Protein 8BQ1 (pdb70)

GO terms:
  GO:0039708 nuclear capsid assembly (P, IDA)
  GO:0042802 identical protein binding (F, IPI)
  GO:0005515 protein binding (F, IPI)
  GO:0042025 host cell nucleus (C, IDA)

Radius of gyration: 16.66 Å; Cα contacts (8 Å, |Δi|>4): 367; chains: 1; bounding box: 53×34×39 Å

Solvent-accessible surface area: 10706 Å² total; per-residue (Å²): 183,118,120,78,43,134,181,14,12,70,1,20,0,0,0,20,9,18,112,33,108,154,178,99,38,56,46,108,34,0,131,42,0,42,72,48,96,106,84,6,35,0,4,0,3,58,101,86,60,5,54,0,0,44,12,10,7,10,17,30,4,113,120,0,0,0,0,0,0,13,3,8,6,22,28,2,10,30,1,2,51,49,13,26,96,88,56,154,151,139,83,237,50,106,129,42,56,62,77,81,84,9,35,100,9,0,56,80,67,0,28,3,0,31,32,18,58,123,214,190,117,118,124,86,31,10,36,34,0,0,0,0,10,91,78,116,102,151,33,34,120,6,35,16,42,61,24,32,77,41,0,2,54,67,30,189,139,4,33,99,83,11,60,80,25,0,56,124,82,0,37,118,30,54,143,81,10,98,85,116,84,22,84,26,21,46,135,41,0,38,141,4,32,100

Foldseek 3Di:
DPDQDPWFQKKKKKDAQDFADCDPDHLVVCVCCQPPPDWAFEAAPPDPLRTFWTWQHWFQFNGHIITMIIGTESLLLVLLVVVVVVDDDDDDDDDDDSFVVSQVRCCQQQFAKHWDADDDVCDNGTHHIHRYGPVGDDGTGMHMDSDRCVRCVVPPVTDPVRVVVRSVSNVVSVVVCPPPGDPSDNVVVNVSRD

InterPro domains:
  IPR001847 Peptidase S21 [MF_04008] (18-635)
  IPR001847 Peptidase S21 [PF00716] (37-365)
  IPR001847 Peptidase S21 [PR00236] (20-31)
  IPR001847 Peptidase S21 [PR00236] (35-43)
  IPR001847 Peptidase S21 [PR00236] (60-69)
  IPR001847 Peptidase S21 [PR00236] (70-86)
  IPR001847 Peptidase S21 [PR00236] (117-132)
  IPR001847 Peptidase S21 [PR00236] (147-156)
  IPR001847 Peptidase S21 [PR00236] (162-179)
  IPR001847 Peptidase S21 [PR00236] (237-248)
  IPR035443 Herpesvirus protease superfamily [G3DSA:3.20.16.10] (17-247)

Organism: Human herpesvirus 1 (strain 17) (NCBI:txid10299)

Sequence (194 aa):
EEPLPDRAVPIYVAGFLALYDSLALDPDTVRRAALPPDNPLPINVDDHRAGCEVGRVLAVVDDPRGPFFVGLIACVQLERVLETAASAAIFERRGPPLSREERLLYLITNYLPSVSLATKRLGDRTLFAHVALCAIGRRLGTIVTYDTGLDAAIAPFRHLSPASREGARRLAAEAELALSGRTWAPGVEALTHTLL

Nearest PDB structures (foldseek):
  8bq1-assembly1_A-2  TM=1.005E+00  e=2.598E-42  Human alphaherpesvirus 1 strain 17
  4v0t-assembly1_A  TM=9.288E-01  e=8.610E-23  Suid alphaherpesvirus 1
  4v0t-assembly2_B  TM=8.928E-01  e=7.523E-21  Suid alphaherpesvirus 1
  5ute-assembly2_B  TM=7.333E-01  e=2.077E-11  Human gammaherpesvirus 8
  5uv3-assembly2_B  TM=7.579E-01  e=2.821E-11  Human gammaherpesvirus 8

Structure (mmCIF, N/CA/C/O backbone):
data_8BQ1
#
_entry.id   8BQ1
#
_cell.length_a   70.080
_cell.length_b   70.080
_cell.length_c   77.330
_cell.angle_alpha   90.000
_cell.angle_beta   90.000
_cell.angle_gamma   120.000
#
_symmetry.space_group_name_H-M   'P 62'
#
loop_
_entity.id
_entity.type
_entity.pdbx_description
1 polymer Assemblin
2 non-polymer GLYCEROL
3 water water
#
loop_
_atom_site.group_PDB
_atom_site.id
_atom_site.type_symbol
_atom_site.label_atom_id
_atom_site.label_alt_id
_atom_site.label_comp_id
_atom_site.label_asym_id
_atom_site.label_entity_id
_atom_site.label_seq_id
_atom_site.pdbx_PDB_ins_code
_atom_site.Cartn_x
_atom_site.Cartn_y
_atom_site.Cartn_z
_atom_site.occupancy
_atom_site.B_iso_or_equiv
_atom_site.auth_seq_id
_atom_site.auth_comp_id
_atom_site.auth_asym_id
_atom_site.auth_atom_id
_atom_site.pdbx_PDB_model_num
ATOM 1 N N . GLU A 1 11 ? 48.31942 20.04500 55.18353 1.000 128.96965 11 GLU A N 1
ATOM 2 C CA . GLU A 1 11 ? 49.18501 19.17315 54.39719 1.000 148.88080 11 GLU A CA 1
ATOM 3 C C . GLU A 1 11 ? 49.72138 19.88335 53.15687 1.000 160.42311 11 GLU A C 1
ATOM 4 O O . GLU A 1 11 ? 49.95114 21.09309 53.17184 1.000 159.13656 11 GLU A O 1
ATOM 10 N N . GLU A 1 12 ? 49.93036 19.11549 52.08884 1.000 177.02178 12 GLU A N 1
ATOM 11 C CA . GLU A 1 12 ? 50.39346 19.67771 50.82524 1.000 169.15797 12 GLU A CA 1
ATOM 12 C C . GLU A 1 12 ? 49.38619 20.70589 50.30826 1.000 158.85784 12 GLU A C 1
ATOM 13 O O . GLU A 1 12 ? 48.19612 20.60820 50.61210 1.000 153.93310 12 GLU A O 1
ATOM 19 N N . PRO A 1 13 ? 49.81503 21.68514 49.50201 1.000 112.79532 13 PRO A N 1
ATOM 20 C CA . PRO A 1 13 ? 48.89402 22.77505 49.16542 1.000 106.71029 13 PRO A CA 1
ATOM 21 C C . PRO A 1 13 ? 47.86962 22.35867 48.12773 1.000 99.92376 13 PRO A C 1
ATOM 22 O O . PRO A 1 13 ? 48.16741 21.59011 47.21274 1.000 88.33400 13 PRO A O 1
ATOM 26 N N . LEU A 1 14 ? 46.64737 22.85447 48.31062 1.000 94.42049 14 LEU A N 1
ATOM 27 C CA . LEU A 1 14 ? 45.54660 22.51704 47.42286 1.000 79.46321 14 LEU A CA 1
ATOM 28 C C . LEU A 1 14 ? 45.84422 23.01379 46.01306 1.000 81.77256 14 LEU A C 1
ATOM 29 O O . LEU A 1 14 ? 46.26341 24.16720 45.84333 1.000 81.06130 14 LEU A O 1
ATOM 34 N N . PRO A 1 15 ? 45.66714 22.18132 44.98927 1.000 81.96523 15 PRO A N 1
ATOM 35 C CA . PRO A 1 15 ? 45.85357 22.65530 43.61325 1.000 83.48806 15 PRO A CA 1
ATOM 36 C C . PRO A 1 15 ? 44.90379 23.80135 43.29856 1.000 94.55822 15 PRO A C 1
ATOM 37 O O . PRO A 1 15 ? 43.76451 23.83530 43.76825 1.000 87.54485 15 PRO A O 1
ATOM 41 N N . ASP A 1 16 ? 45.38657 24.74632 42.48782 1.000 113.37864 16 ASP A N 1
ATOM 42 C CA . ASP A 1 16 ? 44.62855 25.97057 42.25001 1.000 112.72046 16 ASP A CA 1
ATOM 43 C C . ASP A 1 16 ? 43.40334 25.72655 41.37860 1.000 111.33938 16 ASP A C 1
ATOM 44 O O . ASP A 1 16 ? 42.38313 26.40425 41.54635 1.000 109.47396 16 ASP A O 1
ATOM 49 N N . ARG A 1 17 ? 43.47707 24.77738 40.45140 1.000 88.62049 17 ARG A N 1
ATOM 50 C CA . ARG A 1 17 ? 42.37186 24.47438 39.55556 1.000 75.11300 17 ARG A CA 1
ATOM 51 C C . ARG A 1 17 ? 41.94443 23.02566 39.73331 1.000 70.43490 17 ARG A C 1
ATOM 52 O O . ARG A 1 17 ? 42.78507 22.12976 39.86120 1.000 72.00189 17 ARG A O 1
ATOM 60 N N . ALA A 1 18 ? 40.63353 22.80449 39.74235 1.000 61.76155 18 ALA A N 1
ATOM 61 C CA . ALA A 1 18 ? 40.10553 21.45278 39.84145 1.000 67.46523 18 ALA A CA 1
ATOM 62 C C . ALA A 1 18 ? 40.24511 20.73069 38.51047 1.000 65.61137 18 ALA A C 1
ATOM 63 O O . ALA A 1 18 ? 40.11702 21.33375 37.44170 1.000 55.71588 18 ALA A O 1
ATOM 65 N N . VAL A 1 19 ? 40.52054 19.43293 38.58007 1.000 59.67402 19 VAL A N 1
ATOM 66 C CA . VAL A 1 19 ? 40.53275 18.59199 37.38828 1.000 54.23969 19 VAL A CA 1
ATOM 67 C C . VAL A 1 19 ? 39.08162 18.32411 37.01089 1.000 65.32600 19 VAL A C 1
ATOM 68 O O . VAL A 1 19 ? 38.35398 17.67842 37.77973 1.000 58.78708 19 VAL A O 1
ATOM 72 N N . PRO A 1 20 ? 38.61084 18.81177 35.86337 1.000 62.31590 20 PRO A N 1
ATOM 73 C CA . PRO A 1 20 ? 37.21126 18.57669 35.48496 1.000 56.58502 20 PRO A CA 1
ATOM 74 C C . PRO A 1 20 ? 36.96267 17.09672 35.23670 1.000 43.72707 20 PRO A C 1
ATOM 75 O O . PRO A 1 20 ? 37.69090 16.44555 34.48388 1.000 56.16375 20 PRO A O 1
ATOM 79 N N . ILE A 1 21 ? 35.93350 16.56667 35.88966 1.000 52.79041 21 ILE A N 1
ATOM 80 C CA . ILE A 1 21 ? 35.56178 15.16325 35.77618 1.000 53.17066 21 ILE A CA 1
ATOM 81 C C . ILE A 1 21 ? 34.14321 15.08966 35.23642 1.000 45.77580 21 ILE A C 1
ATOM 82 O O . ILE A 1 21 ? 33.24298 15.76822 35.74500 1.000 50.14474 21 ILE A O 1
ATOM 87 N N . TYR A 1 22 ? 33.94880 14.27206 34.20856 1.000 39.92177 22 TYR A N 1
ATOM 88 C CA . TYR A 1 22 ? 32.64244 14.05431 33.60851 1.000 39.74645 22 TYR A CA 1
ATOM 89 C C . TYR A 1 22 ? 32.14439 12.66948 33.99302 1.000 51.40891 22 TYR A C 1
ATOM 90 O O . TYR A 1 22 ? 32.89331 11.68989 33.91050 1.000 48.49579 22 TYR A O 1
ATOM 99 N N . VAL A 1 23 ? 30.88810 12.59489 34.42170 1.000 46.18849 23 VAL A N 1
ATOM 100 C CA . VAL A 1 23 ? 30.26092 11.34542 34.82878 1.000 49.87552 23 VAL A CA 1
ATOM 101 C C . VAL A 1 23 ? 29.03837 11.11661 33.95073 1.000 56.27105 23 VAL A C 1
ATOM 102 O O . VAL A 1 23 ? 28.28842 12.05424 33.65659 1.000 53.18831 23 VAL A O 1
ATOM 106 N N . ALA A 1 24 ? 28.85312 9.87326 33.51186 1.000 43.87848 24 ALA A N 1
ATOM 107 C CA . ALA A 1 24 ? 27.73274 9.51734 32.65553 1.000 54.33875 24 ALA A CA 1
ATOM 108 C C . ALA A 1 24 ? 27.19826 8.15144 33.05698 1.000 51.42267 24 ALA A C 1
ATOM 109 O O . ALA A 1 24 ? 27.93203 7.30884 33.57972 1.000 48.16615 24 ALA A O 1
ATOM 111 N N . GLY A 1 25 ? 25.91403 7.94031 32.80222 1.000 50.92611 25 GLY A N 1
ATOM 112 C CA . GLY A 1 25 ? 25.29956 6.66250 33.09493 1.000 56.72180 25 GLY A CA 1
ATOM 113 C C . GLY A 1 25 ? 23.79190 6.77271 33.07860 1.000 57.91601 25 GLY A C 1
ATOM 114 O O . GLY A 1 25 ? 23.21969 7.84740 32.86923 1.000 58.41086 25 GLY A O 1
ATOM 115 N N . PHE A 1 26 ? 23.15620 5.62569 33.29801 1.000 64.40295 26 PHE A N 1
ATOM 116 C CA . PHE A 1 26 ? 21.70816 5.55536 33.42391 1.000 63.14148 26 PHE A CA 1
ATOM 117 C C . PHE A 1 26 ? 21.31200 5.78296 34.87632 1.000 61.42636 26 PHE A C 1
ATOM 118 O O . PHE A 1 26 ? 21.83042 5.11784 35.77879 1.000 70.92437 26 PHE A O 1
ATOM 126 N N . LEU A 1 27 ? 20.39796 6.72895 35.09827 1.000 63.00815 27 LEU A N 1
ATOM 127 C CA . LEU A 1 27 ? 19.88010 6.95807 36.44171 1.000 62.66275 27 LEU A CA 1
ATOM 128 C C . LEU A 1 27 ? 18.89248 5.87574 36.85562 1.000 72.62868 27 LEU A C 1
ATOM 129 O O . LEU A 1 27 ? 18.76629 5.57807 38.04908 1.000 63.26007 27 LEU A O 1
ATOM 134 N N . ALA A 1 28 ? 18.19569 5.28225 35.89014 1.000 69.10760 28 ALA A N 1
ATOM 135 C CA . ALA A 1 28 ? 17.25455 4.20320 36.14658 1.000 72.73412 28 ALA A CA 1
ATOM 136 C C . ALA A 1 28 ? 17.06954 3.42076 34.85610 1.000 77.88565 28 ALA A C 1
ATOM 137 O O . ALA A 1 28 ? 17.38869 3.90295 33.76617 1.000 75.50606 28 ALA A O 1
ATOM 139 N N . LEU A 1 29 ? 16.55149 2.20365 34.99254 1.000 75.35311 29 LEU A N 1
ATOM 140 C CA . LEU A 1 29 ? 16.32729 1.32271 33.85563 1.000 78.13238 29 LEU A CA 1
ATOM 141 C C . LEU A 1 29 ? 14.88087 0.85249 33.85599 1.000 83.77126 29 LEU A C 1
ATOM 142 O O . LEU A 1 29 ? 14.33182 0.50388 34.90530 1.000 83.12417 29 LEU A O 1
ATOM 147 N N . TYR A 1 30 ? 14.27071 0.84211 32.67488 1.000 81.62886 30 TYR A N 1
ATOM 148 C CA . TYR A 1 30 ? 12.86187 0.50332 32.55603 1.000 82.74780 30 TYR A CA 1
ATOM 149 C C . TYR A 1 30 ? 12.64981 -1.00441 32.56033 1.000 91.07266 30 TYR A C 1
ATOM 150 O O . TYR A 1 30 ? 13.52121 -1.78176 32.15928 1.000 92.30663 30 TYR A O 1
ATOM 159 N N . ASP A 1 31 ? 11.46930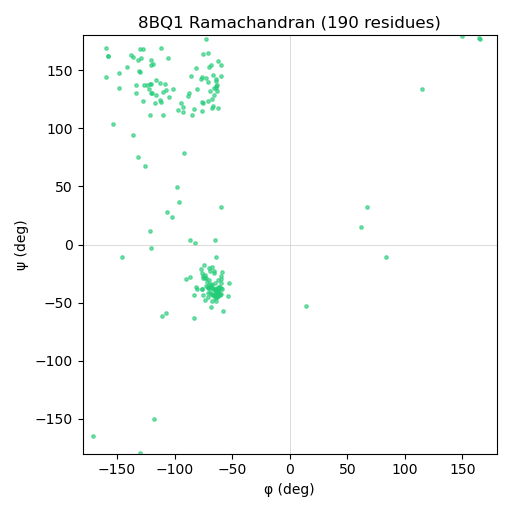 -1.40793 33.02528 1.000 104.87331 31 ASP A N 1
ATOM 160 C CA . ASP A 1 31 ? 11.05889 -2.80151 32.94010 1.000 118.36826 31 ASP A CA 1
ATOM 161 C C . ASP A 1 31 ? 10.92974 -3.20232 31.47469 1.000 129.01253 31 ASP A C 1
ATOM 162 O O . ASP A 1 31 ? 10.50024 -2.40886 30.63196 1.000 131.40879 31 ASP A O 1
ATOM 167 N N . SER A 1 32 ? 11.31892 -4.43710 31.17145 1.000 137.11822 32 SER A N 1
ATOM 168 C CA . SER A 1 32 ? 11.28793 -4.93911 29.80103 1.000 140.57999 32 SER A CA 1
ATOM 169 C C . SER A 1 32 ? 9.86179 -5.01699 29.26420 1.000 140.54265 32 SER A C 1
ATOM 170 O O . SER A 1 32 ? 9.50666 -4.31864 28.31441 1.000 139.66442 32 SER A O 1
ATOM 173 N N . LEU A 1 38 ? 9.53931 -0.79135 38.60211 1.000 121.69371 38 LEU A N 1
ATOM 174 C CA . LEU A 1 38 ? 8.19053 -0.29408 38.35635 1.000 122.78247 38 LEU A CA 1
ATOM 175 C C . LEU A 1 38 ? 7.96745 1.05214 39.03995 1.000 117.95861 38 LEU A C 1
ATOM 176 O O . LEU A 1 38 ? 6.96222 1.72163 38.79790 1.000 122.92898 38 LEU A O 1
ATOM 181 N N . ALA A 1 39 ? 8.91266 1.44059 39.89949 1.000 114.85407 39 ALA A N 1
ATOM 182 C CA . ALA A 1 39 ? 8.83495 2.74610 40.54809 1.000 114.76506 39 ALA A CA 1
ATOM 183 C C . ALA A 1 39 ? 8.93946 3.87019 39.52408 1.000 112.75788 39 ALA A C 1
ATOM 184 O O . ALA A 1 39 ? 8.17268 4.83927 39.56622 1.000 107.44147 39 ALA A O 1
ATOM 186 N N . LEU A 1 40 ? 9.88653 3.75481 38.59436 1.000 110.84957 40 LEU A N 1
ATOM 187 C CA . LEU A 1 40 ? 10.05683 4.69622 37.49143 1.000 114.51634 40 LEU A CA 1
ATOM 188 C C . LEU A 1 40 ? 9.65491 4.01801 36.18836 1.000 117.48951 40 LEU A C 1
ATOM 189 O O . LEU A 1 40 ? 10.33904 3.10143 35.72045 1.000 115.30868 40 LEU A O 1
ATOM 194 N N . ASP A 1 41 ? 8.55153 4.46901 35.60863 1.000 127.77667 41 ASP A N 1
ATOM 195 C CA . ASP A 1 41 ? 8.12180 4.04234 34.29065 1.000 129.87516 41 ASP A CA 1
ATOM 196 C C . ASP A 1 41 ? 8.37083 5.15951 33.28389 1.000 128.74251 41 ASP A C 1
ATOM 197 O O . ASP A 1 41 ? 8.55758 6.31951 33.66627 1.000 128.68244 41 ASP A O 1
ATOM 202 N N . PRO A 1 42 ? 8.41371 4.84467 31.98578 1.000 112.56342 42 PRO A N 1
ATOM 203 C CA . PRO A 1 42 ? 8.71310 5.89439 30.99597 1.000 108.71457 42 PRO A CA 1
ATOM 204 C C . PRO A 1 42 ? 7.74068 7.06182 31.01690 1.000 117.62322 42 PRO A C 1
ATOM 205 O O . PRO A 1 42 ? 8.10888 8.16619 30.59764 1.000 110.57692 42 PRO A O 1
ATOM 209 N N . ASP A 1 43 ? 6.51395 6.85895 31.50185 1.000 138.21185 43 ASP A N 1
ATOM 210 C CA . ASP A 1 43 ? 5.52281 7.92974 31.46706 1.000 139.16619 43 ASP A CA 1
ATOM 211 C C . ASP A 1 43 ? 5.80262 8.99228 32.52631 1.000 138.82564 43 ASP A C 1
ATOM 212 O O . ASP A 1 43 ? 5.70311 10.19269 32.24478 1.000 140.52466 43 ASP A O 1
ATOM 217 N N . THR A 1 44 ? 6.15478 8.57978 33.74926 1.000 125.72660 44 THR A N 1
ATOM 218 C CA . THR A 1 44 ? 6.45514 9.56830 34.78219 1.000 122.40147 44 THR A CA 1
ATOM 219 C C . THR A 1 44 ? 7.80382 10.23302 34.53890 1.000 108.12010 44 THR A C 1
ATOM 220 O O . THR A 1 44 ? 8.02173 11.36848 34.97729 1.000 101.87173 44 THR A O 1
ATOM 224 N N . VAL A 1 45 ? 8.71617 9.54707 33.84684 1.000 104.66590 45 VAL A N 1
ATOM 225 C CA . VAL A 1 45 ? 10.00976 10.14404 33.53218 1.000 102.30078 45 VAL A CA 1
ATOM 226 C C . VAL A 1 45 ? 9.83494 11.30305 32.56071 1.000 105.62469 45 VAL A C 1
ATOM 227 O O . VAL A 1 45 ? 10.44265 12.36821 32.72494 1.000 104.77030 45 VAL A O 1
ATOM 231 N N . ARG A 1 46 ? 8.99461 11.11932 31.53998 1.000 107.19322 46 ARG A N 1
ATOM 232 C CA A ARG A 1 46 ? 8.76112 12.18963 30.57755 0.598 106.28793 46 ARG A CA 1
ATOM 233 C CA B ARG A 1 46 ? 8.75517 12.18676 30.57554 0.402 106.30339 46 ARG A CA 1
ATOM 234 C C . ARG A 1 46 ? 8.01961 13.36199 31.20690 1.000 97.79575 46 ARG A C 1
ATOM 235 O O . ARG A 1 46 ? 8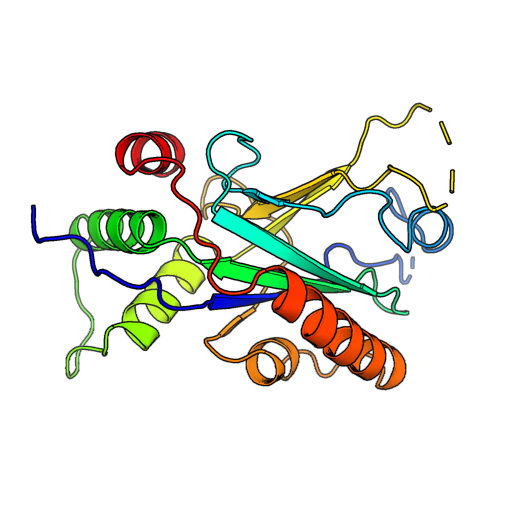.13915 14.49536 30.72803 1.000 101.75123 46 ARG A O 1
ATOM 250 N N . ALA A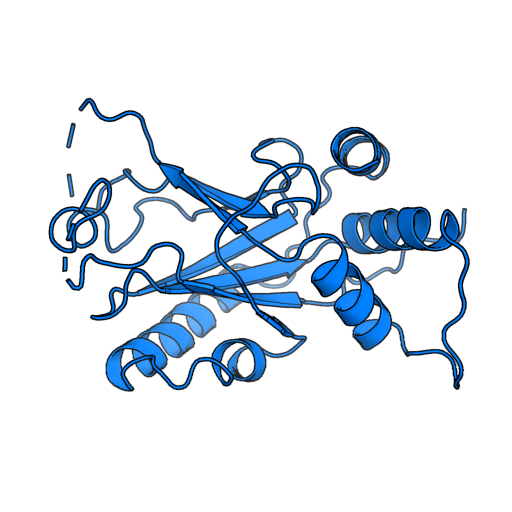 1 47 ? 7.25473 13.11584 32.27399 1.000 99.52760 47 ALA A N 1
ATOM 251 C CA . ALA A 1 47 ? 6.54806 14.20727 32.93672 1.000 102.40142 47 ALA A CA 1
ATOM 252 C C . ALA A 1 47 ? 7.52413 15.16567 33.60485 1.000 104.98988 47 ALA A C 1
ATOM 253 O O . ALA A 1 47 ? 7.28631 16.37801 33.64238 1.000 110.74051 47 ALA A O 1
ATOM 255 N N . ALA A 1 48 ? 8.62713 14.63973 34.13745 1.000 93.55864 48 ALA A N 1
ATOM 256 C CA . ALA A 1 48 ? 9.69354 15.44521 34.71751 1.000 102.97300 48 ALA A CA 1
ATOM 257 C C . ALA A 1 48 ? 10.92873 15.47891 33.82700 1.000 100.97537 48 ALA A C 1
ATOM 258 O O . ALA A 1 48 ? 12.04789 15.64616 34.32430 1.000 108.26509 48 ALA A O 1
ATOM 260 N N . LEU A 1 49 ? 10.74134 15.32257 32.51356 1.000 124.15864 49 LEU A N 1
ATOM 261 C CA . LEU A 1 49 ? 11.83494 15.16022 31.56205 1.000 125.23540 49 LEU A CA 1
ATOM 262 C C . LEU A 1 49 ? 12.80224 16.34281 31.61481 1.000 127.25148 49 LEU A C 1
ATOM 263 O O . LEU A 1 49 ? 13.99792 16.13042 31.85540 1.000 122.51263 49 LEU A O 1
ATOM 268 N N . PRO A 1 50 ? 12.36168 17.58603 31.41552 1.000 110.77462 50 PRO A N 1
ATOM 269 C CA . PRO A 1 50 ? 13.27138 18.71084 31.61008 1.000 95.34676 50 PRO A CA 1
ATOM 270 C C . PRO A 1 50 ? 13.15588 19.24426 33.02533 1.000 103.26029 50 PRO A C 1
ATOM 271 O O . PRO A 1 50 ? 12.10150 19.76955 33.41476 1.000 113.49396 50 PRO A O 1
ATOM 275 N N . PRO A 1 51 ? 14.20879 19.11694 33.83061 1.000 91.77598 51 PRO A N 1
ATOM 276 C CA . PRO A 1 51 ? 14.12211 19.56768 35.22417 1.000 94.39295 51 PRO A CA 1
ATOM 277 C C . PRO A 1 51 ? 13.90233 21.06974 35.30892 1.000 96.27148 51 PRO A C 1
ATOM 278 O O . PRO A 1 51 ? 14.54762 21.85232 34.60808 1.000 100.62540 51 PRO A O 1
ATOM 282 N N . ASP A 1 52 ? 12.96587 21.46445 36.17498 1.000 102.95326 52 ASP A N 1
ATOM 283 C CA . ASP A 1 52 ? 12.70047 22.88386 36.38399 1.000 110.66391 52 ASP A CA 1
ATOM 284 C C . ASP A 1 52 ? 13.92720 23.59522 36.93986 1.000 104.42399 52 ASP A C 1
ATOM 285 O O . ASP A 1 52 ? 14.23056 24.72806 36.54687 1.000 101.49352 52 ASP A O 1
ATOM 290 N N . ASN A 1 53 ? 14.64570 22.94479 37.85238 1.000 88.22304 53 ASN A N 1
ATOM 291 C CA . ASN A 1 53 ? 15.87225 23.47398 38.41936 1.000 98.75696 53 ASN A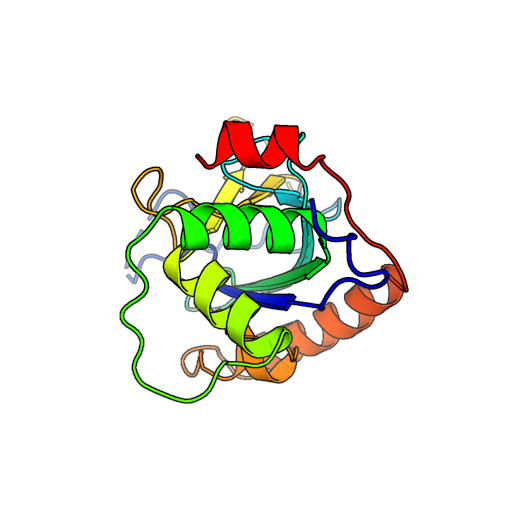 CA 1
ATOM 292 C C . ASN A 1 53 ? 17.02927 22.52290 38.13953 1.000 95.83725 53 ASN A C 1
ATOM 293 O O . ASN A 1 53 ? 16.81476 21.32123 37.95192 1.000 91.64562 53 ASN A O 1
ATOM 298 N N . PRO A 1 54 ? 18.26310 23.02759 38.09491 1.000 98.23301 54 PRO A N 1
ATOM 299 C CA . PRO A 1 54 ? 19.40895 22.14572 37.83026 1.000 97.91833 54 PRO A CA 1
ATOM 300 C C . PRO A 1 54 ? 19.60516 21.14399 38.96035 1.000 86.22071 54 PRO A C 1
ATOM 301 O O . PRO A 1 54 ? 19.54473 21.49665 40.14028 1.000 86.11783 54 PRO A O 1
ATOM 305 N N . LEU A 1 55 ? 19.83462 19.88910 38.58971 1.000 63.86252 55 LEU A N 1
ATOM 306 C CA . LEU A 1 55 ? 20.03101 18.83638 39.57792 1.000 63.17689 55 LEU A CA 1
ATOM 307 C C . LEU A 1 55 ? 21.47728 18.83544 40.05330 1.000 61.70950 55 LEU A C 1
ATOM 308 O O . LEU A 1 55 ? 22.38215 18.58639 39.24863 1.000 56.17637 55 LEU A O 1
ATOM 313 N N . PRO A 1 56 ? 21.74197 19.10503 41.32764 1.000 55.24852 56 PRO A N 1
ATOM 314 C CA . PRO A 1 56 ? 23.12325 19.07793 41.80961 1.000 61.92123 56 PRO A CA 1
ATOM 315 C C . PRO A 1 56 ? 23.62319 17.65253 41.97033 1.000 58.87098 56 PRO A C 1
ATOM 316 O O . PRO A 1 56 ? 22.85781 16.68556 41.98832 1.000 46.35085 56 PRO A O 1
ATOM 320 N N . ILE A 1 57 ? 24.94217 17.53620 42.07146 1.000 58.92911 57 ILE A N 1
ATOM 321 C CA . ILE A 1 57 ? 25.61142 16.27468 42.35454 1.000 50.57839 57 ILE A CA 1
ATOM 322 C C . ILE A 1 57 ? 26.23999 16.38587 43.73354 1.000 60.23669 57 ILE A C 1
ATOM 323 O O . ILE A 1 57 ? 27.01669 17.31299 43.99395 1.000 55.11210 57 ILE A O 1
ATOM 328 N N . ASN A 1 58 ? 25.89874 15.45316 44.61801 1.000 52.47216 58 ASN A N 1
ATOM 329 C CA . ASN A 1 58 ? 26.44618 15.42833 45.96596 1.000 59.27595 58 ASN A CA 1
ATOM 330 C C . ASN A 1 58 ? 26.97017 14.03102 46.27444 1.000 60.17172 58 ASN A C 1
ATOM 331 O O . ASN A 1 58 ? 26.90267 13.11714 45.44677 1.000 57.13206 58 ASN A O 1
ATOM 336 N N . VAL A 1 59 ? 27.49297 13.87080 47.48595 1.000 64.91107 59 VAL A N 1
ATOM 337 C CA . VAL A 1 59 ? 28.07298 12.61445 47.94365 1.000 65.75704 59 VAL A CA 1
ATOM 338 C C . VAL A 1 59 ? 27.18195 12.05115 49.04154 1.000 56.67850 59 VAL A C 1
ATOM 339 O O . VAL A 1 59 ? 26.93014 12.72371 50.05017 1.000 63.55590 59 VAL A O 1
ATOM 343 N N . ASP A 1 60 ? 26.69834 10.82215 48.83561 1.000 55.13310 60 ASP A N 1
ATOM 344 C CA A ASP A 1 60 ? 25.93646 10.10510 49.85780 0.495 62.67748 60 ASP A CA 1
ATOM 345 C CA B ASP A 1 60 ? 25.91485 10.08770 49.83350 0.505 63.92594 60 ASP A CA 1
ATOM 346 C C . ASP A 1 60 ? 24.67992 10.87512 50.26677 1.000 62.14441 60 ASP A C 1
ATOM 347 O O . ASP A 1 60 ? 24.29686 10.88572 51.43841 1.000 65.76054 60 ASP A O 1
ATOM 356 N N . HIS A 1 61 ? 24.04542 11.53794 49.30065 1.000 50.08609 61 HIS A N 1
ATOM 357 C CA . HIS A 1 61 ? 22.77680 12.24499 49.46643 1.000 62.07544 61 HIS A CA 1
ATOM 358 C C . HIS A 1 61 ? 22.83646 13.39388 50.47123 1.000 65.31333 61 HIS A C 1
ATOM 359 O O . HIS A 1 61 ? 21.78522 13.88942 50.89448 1.000 66.14427 61 HIS A O 1
ATOM 366 N N . ARG A 1 62 ? 24.02451 13.84402 50.86398 1.000 60.63247 62 ARG A N 1
ATOM 367 C CA . ARG A 1 62 ? 24.14724 14.94956 51.80699 1.000 61.72984 62 ARG A CA 1
ATOM 368 C C . ARG A 1 62 ? 24.27576 16.25615 51.03271 1.000 66.23448 62 ARG A C 1
ATOM 369 O O . ARG A 1 62 ? 25.23358 16.44358 50.27443 1.000 63.59348 62 ARG A O 1
ATOM 377 N N . ALA A 1 63 ? 23.30745 17.15618 51.22930 1.000 60.30052 63 ALA A N 1
ATOM 378 C CA . ALA A 1 63 ? 23.25392 18.38597 50.44471 1.000 66.35170 63 ALA A CA 1
ATOM 379 C C . ALA A 1 63 ? 24.48322 19.25770 50.66540 1.000 73.74828 63 ALA A C 1
ATOM 380 O O . ALA A 1 63 ? 24.90125 19.98216 49.75339 1.000 72.91142 63 ALA A O 1
ATOM 382 N N . GLY A 1 64 ? 25.07633 19.20178 51.86035 1.000 65.68531 64 GLY A N 1
ATOM 383 C CA . GLY A 1 64 ? 26.27203 19.97859 52.13398 1.000 59.84777 64 GLY A CA 1
ATOM 384 C C . GLY A 1 64 ? 27.48182 19.55438 51.32991 1.000 66.62577 64 GLY A C 1
ATOM 385 O O . GLY A 1 64 ? 28.38718 20.36846 51.11622 1.000 64.45376 64 GLY A O 1
ATOM 386 N N . CYS A 1 65 ? 27.51318 18.30880 50.87166 1.000 56.12848 65 CYS A N 1
ATOM 387 C CA . CYS A 1 65 ? 28.65246 17.77672 50.12381 1.000 57.72083 65 CYS A CA 1
ATOM 388 C C . CYS A 1 65 ? 28.40509 17.83031 48.62156 1.000 61.72949 65 CYS A C 1
ATOM 389 O O . CYS A 1 65 ? 28.58447 16.84570 47.90741 1.000 59.38511 65 CYS A O 1
ATOM 392 N N . GLU A 1 66 ? 27.98638 18.99251 48.12735 1.000 63.11821 66 GLU A N 1
ATOM 393 C CA . GLU A 1 66 ? 27.75264 19.18390 46.70162 1.000 54.58820 66 GLU A CA 1
ATOM 394 C C . GLU A 1 66 ? 29.09205 19.33437 45.99024 1.000 56.18774 66 GLU A C 1
ATOM 395 O O . GLU A 1 66 ? 29.88256 20.22123 46.32975 1.000 56.10227 66 GLU A O 1
ATOM 401 N N . VAL A 1 67 ? 29.35058 18.47138 45.00777 1.000 55.13208 67 VAL A N 1
ATOM 402 C CA . VAL A 1 67 ? 30.62294 18.45710 44.29740 1.000 43.15809 67 VAL A CA 1
ATOM 403 C C . VAL A 1 67 ? 30.46781 18.68655 42.80438 1.000 60.48029 67 VAL A C 1
ATOM 404 O O . VAL A 1 67 ? 31.47683 18.75448 42.09560 1.000 51.25238 67 VAL A O 1
ATOM 408 N N . GLY A 1 68 ? 29.24727 18.80189 42.29998 1.000 53.10491 68 GLY A N 1
ATOM 409 C CA . GLY A 1 68 ? 29.08256 18.95425 40.87119 1.000 58.15165 68 GLY A CA 1
ATOM 410 C C . GLY A 1 68 ? 27.65617 19.28196 40.49701 1.000 55.39813 68 GLY A C 1
ATOM 411 O O . GLY A 1 68 ? 26.83794 19.65590 41.33984 1.000 57.35037 68 GLY A O 1
ATOM 412 N N . ARG A 1 69 ? 27.37203 19.12614 39.20534 1.000 55.83723 69 ARG A N 1
ATOM 413 C CA . ARG A 1 69 ? 26.09011 19.52075 38.63890 1.000 53.41929 69 ARG A CA 1
ATOM 414 C C . ARG A 1 69 ? 25.74948 18.59731 37.47994 1.000 50.17420 69 ARG A C 1
ATOM 415 O O . ARG A 1 69 ? 26.60944 18.31239 36.64124 1.000 48.94056 69 ARG A O 1
ATOM 423 N N . VAL A 1 70 ? 24.50234 18.13270 37.43679 1.000 53.01148 70 VAL A N 1
ATOM 424 C CA . VAL A 1 70 ? 24.04609 17.32344 36.31286 1.000 51.49138 70 VAL A CA 1
ATOM 425 C C . VAL A 1 70 ? 23.92598 18.21861 35.08672 1.000 52.02173 70 VAL A C 1
ATOM 426 O O . VAL A 1 70 ? 23.21076 19.22718 35.10414 1.000 61.02903 70 VAL A O 1
ATOM 430 N N . LEU A 1 71 ? 24.62976 17.85328 34.01335 1.000 56.89624 71 LEU A N 1
ATOM 431 C CA . LEU A 1 71 ? 24.62442 18.67823 32.81020 1.000 56.26887 71 LEU A CA 1
ATOM 432 C C . LEU A 1 71 ? 23.38365 18.43625 31.95846 1.000 60.91532 71 LEU A C 1
ATOM 433 O O . LEU A 1 71 ? 22.82985 19.38163 31.38654 1.000 58.57765 71 LEU A O 1
ATOM 438 N N . ALA A 1 72 ? 22.93262 17.18786 31.85747 1.000 47.56528 72 ALA A N 1
ATOM 439 C CA . ALA A 1 72 ? 21.81237 16.87071 30.98405 1.000 59.85916 72 ALA A CA 1
ATOM 440 C C . ALA A 1 72 ? 21.18290 15.55602 31.41602 1.000 57.39664 72 ALA A C 1
ATOM 441 O O . ALA A 1 72 ? 21.88305 14.64024 31.85392 1.000 54.70299 72 ALA A O 1
ATOM 443 N N . VAL A 1 73 ? 19.86003 15.47901 31.29187 1.000 49.79522 73 VAL A N 1
ATOM 444 C CA . VAL A 1 73 ? 19.10345 14.24747 31.48653 1.000 59.50199 73 VAL A CA 1
ATOM 445 C C . VAL A 1 73 ? 18.23862 14.04866 30.25176 1.000 61.44173 73 VAL A C 1
ATOM 446 O O . VAL A 1 73 ? 17.44426 14.92933 29.90052 1.000 74.06416 73 VAL A O 1
ATOM 450 N N . VAL A 1 74 ? 18.39188 12.90340 29.59306 1.000 65.66381 74 VAL A N 1
ATOM 451 C CA . VAL A 1 74 ? 17.67764 12.60456 28.35872 1.000 74.41678 74 VAL A CA 1
ATOM 452 C C . VAL A 1 74 ? 16.90096 11.30795 28.53463 1.000 79.94107 74 VAL A C 1
ATOM 453 O O . VAL A 1 74 ? 17.40810 10.34039 29.11340 1.000 72.71212 74 VAL A O 1
ATOM 457 N N . ASP A 1 75 ? 15.66384 11.29584 28.04475 1.000 85.97042 75 ASP A N 1
ATOM 458 C CA . ASP A 1 75 ? 14.89143 10.06309 28.02166 1.000 89.17131 75 ASP A CA 1
ATOM 459 C C . ASP A 1 75 ? 15.43989 9.13459 26.94823 1.000 89.91149 75 ASP A C 1
ATOM 460 O O . ASP A 1 75 ? 15.86567 9.57660 25.87793 1.000 95.34411 75 ASP A O 1
ATOM 465 N N . ASP A 1 76 ? 15.43257 7.83978 27.24264 1.000 87.90130 76 ASP A N 1
ATOM 466 C CA . ASP A 1 76 ? 15.97267 6.83453 26.34365 1.000 72.34700 76 ASP A CA 1
ATOM 467 C C . ASP A 1 76 ? 15.16758 5.56278 26.53684 1.000 81.35646 76 ASP A C 1
ATOM 468 O O . ASP A 1 76 ? 14.67891 5.30733 27.64403 1.000 84.90298 76 ASP A O 1
ATOM 473 N N . PRO A 1 77 ? 14.98196 4.76632 25.48272 1.000 78.78786 77 PRO A N 1
ATOM 474 C CA . PRO A 1 77 ? 14.25479 3.49676 25.64204 1.000 82.29204 77 PRO A CA 1
ATOM 475 C C . PRO A 1 77 ? 14.79872 2.60439 26.74841 1.000 80.25869 77 PRO A C 1
ATOM 476 O O . PRO A 1 77 ? 14.01952 1.88748 27.38977 1.000 87.58607 77 PRO A O 1
ATOM 480 N N . ARG A 1 78 ? 16.11003 2.62710 26.99949 1.000 74.22268 78 ARG A N 1
ATOM 481 C CA . ARG A 1 78 ? 16.66077 1.87015 28.12081 1.000 76.79018 78 ARG A CA 1
ATOM 482 C C . ARG A 1 78 ? 16.27564 2.50300 29.45354 1.000 76.79441 78 ARG A C 1
ATOM 483 O O . ARG A 1 78 ? 15.87113 1.80523 30.39102 1.000 82.37618 78 ARG A O 1
ATOM 491 N N . GLY A 1 79 ? 16.39813 3.82378 29.55737 1.000 71.67639 79 GLY A N 1
ATOM 492 C CA . GLY A 1 79 ? 16.04897 4.52960 30.76611 1.000 75.50924 79 GLY A CA 1
ATOM 493 C C . GLY A 1 79 ? 16.59344 5.94243 30.77954 1.000 64.02058 79 GLY A C 1
ATOM 494 O O . GLY A 1 79 ? 17.29598 6.37073 29.85790 1.000 65.22555 79 GLY A O 1
ATOM 495 N N . PRO A 1 80 ? 16.26895 6.70037 31.82670 1.000 73.75335 80 PRO A N 1
ATOM 496 C CA . PRO A 1 80 ? 16.79163 8.07118 31.93884 1.000 62.84268 80 PRO A CA 1
ATOM 497 C C . PRO A 1 80 ? 18.31031 8.07372 32.03495 1.000 67.36619 80 PRO A C 1
ATOM 498 O O . PRO A 1 80 ? 18.89580 7.52920 32.97355 1.000 64.78772 80 PRO A O 1
ATOM 502 N N . PHE A 1 81 ? 18.94704 8.69442 31.04759 1.000 57.45527 81 PHE A N 1
ATOM 503 C CA . PHE A 1 81 ? 20.39732 8.75722 30.94863 1.000 49.25607 81 PHE A CA 1
ATOM 504 C C . PHE A 1 81 ? 20.85520 10.17612 31.25709 1.000 55.01616 81 PHE A C 1
ATOM 505 O O . PHE A 1 81 ? 20.22903 11.14691 30.81962 1.000 59.29278 81 PHE A O 1
ATOM 513 N N . PHE A 1 82 ? 21.94304 10.29764 32.01569 1.000 49.11244 82 PHE A N 1
ATOM 514 C CA . PHE A 1 82 ? 22.39551 11.59475 32.49424 1.000 47.28747 82 PHE A CA 1
ATOM 515 C C . PHE A 1 82 ? 23.88472 11.77506 32.23309 1.000 44.47871 82 PHE A C 1
ATOM 516 O O . PHE A 1 82 ? 24.63164 10.81065 32.04716 1.000 50.52498 82 PHE A O 1
ATOM 524 N N . VAL A 1 83 ? 24.30077 13.04098 32.21639 1.000 45.26842 83 VAL A N 1
ATOM 525 C CA . VAL A 1 83 ? 25.70370 13.43290 32.15505 1.000 53.31061 83 VAL A CA 1
ATOM 526 C C . VAL A 1 83 ? 25.92916 14.52284 33.19352 1.000 49.00200 83 VAL A C 1
ATOM 527 O O . VAL A 1 83 ? 25.10245 15.42992 33.34104 1.000 54.16078 83 VAL A O 1
ATOM 531 N N . GLY A 1 84 ? 27.04568 14.43680 33.91549 1.000 48.05035 84 GLY A N 1
ATOM 532 C CA . GLY A 1 84 ? 27.33349 15.39400 34.96227 1.000 45.73073 84 GLY A CA 1
ATOM 533 C C . GLY A 1 84 ? 28.77702 15.85185 34.91402 1.000 59.20459 84 GLY A C 1
ATOM 534 O O . GLY A 1 84 ? 29.64019 15.21251 34.30759 1.000 52.16035 84 GLY A O 1
ATOM 535 N N . LEU A 1 85 ? 29.02293 16.98302 35.57080 1.000 48.82468 85 LEU A N 1
ATOM 536 C CA . LEU A 1 85 ? 30.35545 17.55562 35.69930 1.000 55.83632 85 LEU A CA 1
ATOM 537 C C . LEU A 1 85 ? 30.70769 17.66259 37.17457 1.000 60.48572 85 LEU A C 1
ATOM 538 O O . LEU A 1 85 ? 29.91639 18.18200 37.96787 1.000 50.87833 85 LEU A O 1
ATOM 543 N N . ILE A 1 86 ? 31.88880 17.17207 37.53840 1.000 56.05640 86 ILE A N 1
ATOM 544 C CA . ILE A 1 86 ? 32.38721 17.23722 38.90738 1.000 53.02499 86 ILE A CA 1
ATOM 545 C C . ILE 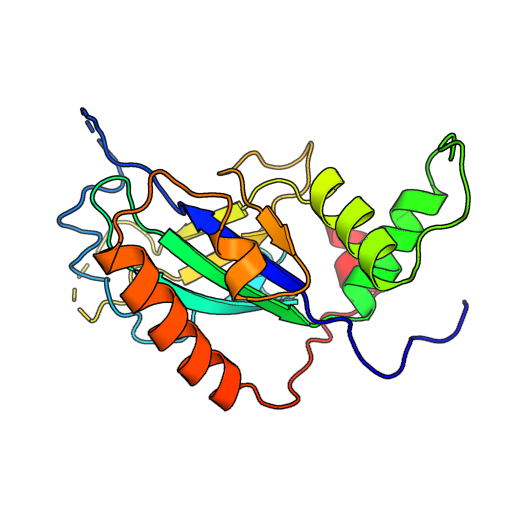A 1 86 ? 33.65237 18.08268 38.89752 1.000 55.12096 86 ILE A C 1
ATOM 546 O O . ILE A 1 86 ? 34.61605 17.75869 38.19142 1.000 57.26638 86 ILE A O 1
ATOM 551 N N . ALA A 1 87 ? 33.64812 19.16828 39.67374 1.000 47.71404 87 ALA A N 1
ATOM 552 C CA . ALA A 1 87 ? 34.78622 20.09006 39.74916 1.000 55.37439 87 ALA A CA 1
ATOM 553 C C . ALA A 1 87 ? 35.00908 20.42012 41.22444 1.000 56.98500 87 ALA A C 1
ATOM 554 O O . ALA A 1 87 ? 34.38688 21.33812 41.76641 1.000 60.33397 87 ALA A O 1
ATOM 556 N N . CYS A 1 88 ? 35.90836 19.67091 41.86675 1.000 54.42666 88 CYS A N 1
ATOM 557 C CA . CYS A 1 88 ? 36.08548 19.76757 43.31560 1.000 54.84622 88 CYS A CA 1
ATOM 558 C C . CYS A 1 88 ? 37.51251 19.34863 43.66127 1.000 57.33501 88 CYS A C 1
ATOM 559 O O . CYS A 1 88 ? 37.82278 18.15349 43.66884 1.000 47.15204 88 CYS A O 1
ATOM 562 N N . VAL A 1 89 ? 38.36559 20.33258 43.96100 1.000 50.82305 89 VAL A N 1
ATOM 563 C CA . VAL A 1 89 ? 39.72176 20.02751 44.41238 1.000 51.36523 89 VAL A CA 1
ATOM 564 C C . VAL A 1 89 ? 39.68664 19.26214 45.72748 1.000 51.62939 89 VAL A C 1
ATOM 565 O O . VAL A 1 89 ? 40.49651 18.35611 45.95884 1.000 52.99477 89 VAL A O 1
ATOM 569 N N . GLN A 1 90 ? 38.74847 19.61378 46.60877 1.000 51.82443 90 GLN A N 1
ATOM 570 C CA . GLN A 1 90 ? 38.71426 19.01429 47.93760 1.000 53.14096 90 GLN A CA 1
ATOM 571 C C . GLN A 1 90 ? 38.29947 17.54965 47.87528 1.000 51.00238 90 GLN A C 1
ATOM 572 O O . GLN A 1 90 ? 38.78195 16.73011 48.66584 1.000 51.16288 90 GLN A O 1
ATOM 578 N N . LEU A 1 91 ? 37.40664 17.20065 46.94442 1.000 51.40671 91 LEU A N 1
ATOM 579 C CA . LEU A 1 91 ? 37.06879 15.79524 46.73977 1.000 52.42429 91 LEU A CA 1
ATOM 580 C C . LEU A 1 91 ? 38.28379 15.01001 46.26754 1.000 49.49003 91 LEU A C 1
ATOM 581 O O . LEU A 1 91 ? 38.52104 13.88158 46.71598 1.000 50.40457 91 LEU A O 1
ATOM 586 N N . GLU A 1 92 ? 39.06825 15.59912 45.36408 1.000 49.69350 92 GLU A N 1
ATOM 587 C CA . GLU A 1 92 ? 40.30013 14.96355 44.91357 1.000 49.80051 92 GLU A CA 1
ATOM 588 C C . GLU A 1 92 ? 41.27078 14.76475 46.07143 1.000 50.51512 92 GLU A C 1
ATOM 589 O O . GLU A 1 92 ? 41.91287 13.71351 46.18134 1.000 50.46070 92 GLU A O 1
ATOM 595 N N . ARG A 1 93 ? 41.37683 15.75905 46.95644 1.000 54.12484 93 ARG A N 1
ATOM 596 C CA . ARG A 1 93 ? 42.28739 15.65097 48.09190 1.000 52.38074 93 ARG A CA 1
ATOM 597 C C . ARG A 1 93 ? 41.80488 14.60601 49.09265 1.000 60.01110 93 ARG A C 1
ATOM 598 O O . ARG A 1 93 ? 42.60994 13.83604 49.62999 1.000 52.05356 93 ARG A O 1
ATOM 606 N N . VAL A 1 94 ? 40.49580 14.55627 49.34916 1.000 57.73418 94 VAL A N 1
ATOM 607 C CA . VAL A 1 94 ? 39.96921 13.61286 50.33158 1.000 52.97976 94 VAL A CA 1
ATOM 608 C C . VAL A 1 94 ? 40.11821 12.18023 49.83281 1.000 61.60410 94 VAL A C 1
ATOM 609 O O . VAL A 1 94 ? 40.49926 11.28051 50.59219 1.000 63.22590 94 VAL A O 1
AT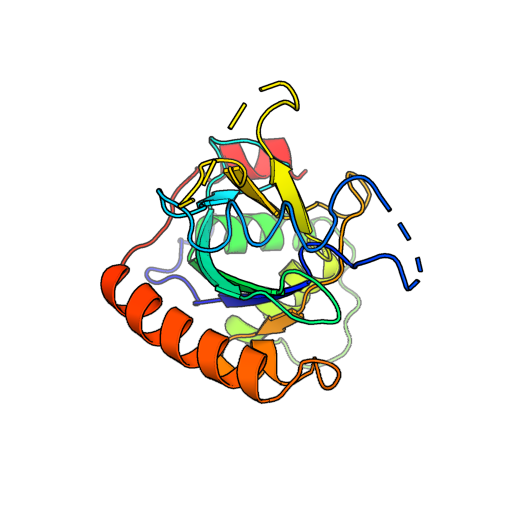OM 613 N N . LEU A 1 95 ? 39.82499 11.94480 48.55110 1.000 50.09655 95 LEU A N 1
ATOM 614 C CA . LEU A 1 95 ? 40.01314 10.61416 47.98205 1.000 62.81530 95 LEU A CA 1
ATOM 615 C C . LEU A 1 95 ? 41.47559 10.19440 48.04564 1.000 62.41787 95 LEU A C 1
ATOM 616 O O . LEU A 1 95 ? 41.78321 9.01883 48.27538 1.000 56.93514 95 LEU A O 1
ATOM 621 N N . GLU A 1 96 ? 42.39168 11.14495 47.84200 1.000 66.06959 96 GLU A N 1
ATOM 622 C CA . GLU A 1 96 ? 43.81340 10.85525 47.99806 1.000 65.89659 96 GLU A CA 1
ATOM 623 C C . GLU A 1 96 ? 44.13348 10.45010 49.43077 1.000 64.96515 96 GLU A C 1
ATOM 624 O O . GLU A 1 96 ? 44.94792 9.54912 49.66456 1.000 65.47203 96 GLU A O 1
ATOM 630 N N . THR A 1 97 ? 43.49868 11.10794 50.40379 1.000 68.45109 97 THR A N 1
ATOM 631 C CA . THR A 1 97 ? 43.71955 10.76595 51.80442 1.000 67.91556 97 THR A CA 1
ATOM 632 C C . THR A 1 97 ? 43.21571 9.35976 52.10956 1.000 70.07517 97 THR A C 1
ATOM 633 O O . THR A 1 97 ? 43.85980 8.60897 52.85268 1.000 75.57036 97 THR A O 1
ATOM 637 N N . ALA A 1 98 ? 42.07534 8.97976 51.52826 1.000 65.35990 98 ALA A N 1
ATOM 638 C CA . ALA A 1 98 ? 41.58615 7.61322 51.67920 1.000 72.21751 98 ALA A CA 1
ATOM 639 C C . ALA A 1 98 ? 42.53845 6.61155 51.03856 1.000 74.87110 98 ALA A C 1
ATOM 640 O O . ALA A 1 98 ? 42.75169 5.51658 51.57243 1.000 77.19836 98 ALA A O 1
ATOM 642 N N . ALA A 1 99 ? 43.11734 6.96705 49.88924 1.000 65.41572 99 ALA A N 1
ATOM 643 C CA . ALA A 1 99 ? 44.04656 6.06421 49.21750 1.000 70.37664 99 ALA A CA 1
ATOM 644 C C . ALA A 1 99 ? 45.30995 5.85494 50.04192 1.000 76.53847 99 ALA A C 1
ATOM 645 O O . ALA A 1 99 ? 45.85125 4.74378 50.08850 1.000 66.88457 99 ALA A O 1
ATOM 647 N N . SER A 1 100 ? 45.79483 6.91154 50.69842 1.000 72.38746 100 SER A N 1
ATOM 648 C CA . SER A 1 100 ? 46.98062 6.79189 51.53691 1.000 77.6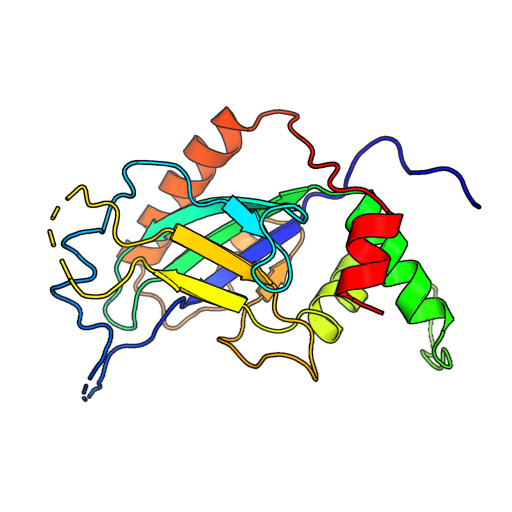3265 100 SER A CA 1
ATOM 649 C C . SER A 1 100 ? 46.73229 5.93174 52.76847 1.000 73.65493 100 SER A C 1
ATOM 650 O O . SER A 1 100 ? 47.69358 5.44174 53.37009 1.000 77.18133 100 SER A O 1
ATOM 653 N N . ALA A 1 101 ? 45.47203 5.73765 53.15444 1.000 74.17840 101 ALA A N 1
ATOM 654 C CA . ALA A 1 101 ? 45.12899 4.87221 54.27501 1.000 68.19672 101 ALA A CA 1
ATOM 655 C C . ALA A 1 101 ? 45.07782 3.39980 53.89107 1.000 85.47007 101 ALA A C 1
ATOM 656 O O . ALA A 1 101 ? 44.76833 2.56345 54.74672 1.000 77.17429 101 ALA A O 1
ATOM 658 N N . ALA A 1 102 ? 45.36938 3.06581 52.63721 1.000 74.01986 102 ALA A N 1
ATOM 659 C CA . ALA A 1 102 ? 45.37377 1.69204 52.16307 1.000 70.82087 102 ALA A CA 1
ATOM 660 C C . ALA A 1 102 ? 46.76529 1.32424 51.66697 1.000 73.55510 102 ALA A C 1
ATOM 661 O O . ALA A 1 102 ? 47.55413 2.19139 51.27873 1.000 84.63494 102 ALA A O 1
ATOM 663 N N . ILE A 1 103 ? 47.06111 0.02634 51.68581 1.000 63.96183 103 ILE A N 1
ATOM 664 C CA . ILE A 1 103 ? 48.34887 -0.46042 51.20409 1.000 64.69236 103 ILE A CA 1
ATOM 665 C C . ILE A 1 103 ? 48.42889 -0.24042 49.69959 1.000 76.98979 103 ILE A C 1
ATOM 666 O O . ILE A 1 103 ? 47.63903 -0.80129 48.93104 1.000 67.72966 103 ILE A O 1
ATOM 671 N N . PHE A 1 104 ? 49.38128 0.58452 49.27415 1.000 72.93983 104 PHE A N 1
ATOM 672 C CA . PHE A 1 104 ? 49.58485 0.87855 47.86073 1.000 59.59765 104 PHE A CA 1
ATOM 673 C C . PHE A 1 104 ? 50.47003 -0.21040 47.26730 1.000 75.57136 104 PHE A C 1
ATOM 674 O O . PHE A 1 104 ? 51.65532 -0.30921 47.60180 1.000 70.36152 104 PHE A O 1
ATOM 682 N N . GLU A 1 105 ? 49.89343 -1.03163 46.39077 1.000 59.82150 105 GLU A N 1
ATOM 683 C CA . GLU A 1 105 ? 50.61095 -2.14109 45.77646 1.000 71.02875 105 GLU A CA 1
ATOM 684 C C . GLU A 1 105 ? 50.63006 -2.05125 44.25694 1.000 73.64670 105 GLU A C 1
ATOM 685 O O . GLU A 1 105 ? 51.01114 -3.02372 43.59445 1.000 78.92882 105 GLU A O 1
ATOM 691 N N . ARG A 1 106 ? 50.22983 -0.91639 43.68898 1.000 73.49621 106 ARG A N 1
ATOM 692 C CA . ARG A 1 106 ? 50.22602 -0.76213 42.24133 1.000 69.86165 106 ARG A CA 1
ATOM 693 C C . ARG A 1 106 ? 51.65203 -0.76077 41.70530 1.000 71.67695 106 ARG A C 1
ATOM 694 O O . ARG A 1 106 ? 52.49151 0.03410 42.14000 1.000 77.39401 106 ARG A O 1
ATOM 702 N N . ARG A 1 107 ? 51.92302 -1.65425 40.75839 1.000 73.76113 107 ARG A N 1
ATOM 703 C CA . ARG A 1 107 ? 53.24873 -1.80637 40.17478 1.000 84.90977 107 ARG A CA 1
ATOM 704 C C . ARG A 1 107 ? 53.30504 -1.03056 38.86452 1.000 77.59409 107 ARG A C 1
ATOM 705 O O . ARG A 1 107 ? 52.58704 -1.35816 37.91340 1.000 82.56589 107 ARG A O 1
ATOM 713 N N . GLY A 1 108 ? 54.15338 -0.00763 38.81736 1.000 75.55999 108 GLY A N 1
ATOM 714 C CA . GLY A 1 108 ? 54.31281 0.78928 37.62604 1.000 72.35627 108 GLY A CA 1
ATOM 715 C C . GLY A 1 108 ? 54.67706 2.22432 37.94003 1.000 68.45931 108 GLY A C 1
ATOM 716 O O . GLY A 1 108 ? 54.80503 2.61770 39.10362 1.000 71.59153 108 GLY A O 1
ATOM 717 N N . PRO A 1 109 ? 54.85483 3.03876 36.89738 1.000 66.14597 109 PRO A N 1
ATOM 718 C CA . PRO A 1 109 ? 55.18362 4.44253 37.12334 1.000 67.82196 109 PRO A CA 1
ATOM 719 C C . PRO A 1 109 ? 54.00588 5.17783 37.73415 1.000 80.01566 109 PRO A C 1
ATOM 720 O O . PRO A 1 109 ? 52.84409 4.76980 37.56291 1.000 79.53360 109 PRO A O 1
ATOM 724 N N . PRO A 1 110 ? 54.25567 6.26077 38.46945 1.000 82.81513 110 PRO A N 1
ATOM 725 C CA . PRO A 1 110 ? 53.14901 7.00318 39.08485 1.000 89.27220 110 PRO A CA 1
ATOM 726 C C . PRO A 1 110 ? 52.22689 7.60732 38.03543 1.000 90.72457 110 PRO A C 1
ATOM 727 O O . PRO A 1 110 ? 52.67504 8.16968 37.03389 1.000 82.01524 110 PRO A O 1
ATOM 731 N N . LEU A 1 111 ? 50.92489 7.47869 38.27404 1.000 81.93627 111 LEU A N 1
ATOM 732 C CA . LEU A 1 111 ? 49.93683 8.08088 37.39280 1.000 78.23502 111 LEU A CA 1
ATOM 733 C C . LEU A 1 111 ? 49.95523 9.59821 37.53967 1.000 82.69383 111 LEU A C 1
ATOM 734 O O . LEU A 1 111 ? 50.31810 10.13865 38.58833 1.000 76.32118 111 LEU A O 1
ATOM 739 N N . SER A 1 112 ? 49.56390 10.29188 36.47344 1.000 73.51491 112 SER A N 1
ATOM 740 C CA . SER A 1 112 ? 49.49012 11.74199 36.54781 1.000 65.43610 112 SER A CA 1
ATOM 741 C C . SER A 1 112 ? 48.28996 12.15462 37.39965 1.000 68.96285 112 SER A C 1
ATOM 742 O O . SER A 1 112 ? 47.50433 11.32482 37.86855 1.000 64.53486 112 SER A O 1
ATOM 745 N N . ARG A 1 113 ? 48.15354 13.46647 37.60305 1.000 67.35041 113 ARG A N 1
ATOM 746 C CA . ARG A 1 113 ? 47.09278 13.97895 38.46480 1.000 59.66663 113 ARG A CA 1
ATOM 747 C C . ARG A 1 113 ? 45.71305 13.57696 37.95676 1.000 62.68400 113 ARG A C 1
ATOM 748 O O . ARG A 1 113 ? 44.81645 13.26938 38.75105 1.000 64.21656 113 ARG A O 1
ATOM 756 N N . GLU A 1 114 ? 45.52656 13.56196 36.63585 1.000 61.65343 114 GLU A N 1
ATOM 757 C CA . GLU A 1 114 ? 44.20142 13.31180 36.07607 1.000 65.18741 114 GLU A CA 1
ATOM 758 C C . GLU A 1 114 ? 43.81088 11.84238 36.20156 1.000 54.25096 114 GLU A C 1
ATOM 759 O O . GLU A 1 114 ? 42.70034 11.52232 36.64148 1.000 56.02255 114 GLU A O 1
ATOM 765 N N . GLU A 1 115 ? 44.70889 10.93128 35.82135 1.000 60.18432 115 GLU A N 1
ATOM 766 C CA . GLU A 1 115 ? 44.39177 9.51009 35.89008 1.000 63.02714 115 GLU A CA 1
ATOM 767 C C . GLU A 1 115 ? 44.44930 8.96310 37.30906 1.000 61.18935 115 GLU A C 1
ATOM 768 O O . GLU A 1 115 ? 43.79263 7.95603 37.59252 1.000 54.92230 115 GLU A O 1
ATOM 774 N N . ARG A 1 116 ? 45.21756 9.59194 38.20258 1.000 59.41415 116 ARG A N 1
ATOM 775 C CA . ARG A 1 116 ? 45.11794 9.24047 39.61454 1.000 65.33154 116 ARG A CA 1
ATOM 776 C C . ARG A 1 116 ? 43.72287 9.53626 40.14499 1.000 60.21385 116 ARG A C 1
ATOM 777 O O . ARG A 1 116 ? 43.13702 8.71917 40.86445 1.000 49.98966 116 ARG A O 1
ATOM 785 N N . LEU A 1 117 ? 43.17238 10.70078 39.79153 1.000 56.67828 117 LEU A N 1
ATOM 786 C CA . LEU A 1 117 ? 41.82041 11.04509 40.21812 1.000 57.28879 117 LEU A CA 1
ATOM 787 C C . LEU A 1 117 ? 40.79372 10.09023 39.62190 1.000 58.02390 117 LEU A C 1
ATOM 788 O O . LEU A 1 117 ? 39.87241 9.64405 40.31674 1.000 48.61310 117 LEU A O 1
ATOM 793 N N . LEU A 1 118 ? 40.93531 9.76712 38.33370 1.000 54.06600 118 LEU A N 1
ATOM 794 C CA . LEU A 1 118 ? 40.03457 8.80493 37.70656 1.000 48.44658 118 LEU A CA 1
ATOM 795 C C . LEU A 1 118 ? 40.15665 7.43610 38.36119 1.000 47.32248 118 LEU A C 1
ATOM 796 O O . LEU A 1 118 ? 39.14904 6.76371 38.60971 1.000 46.94508 118 LEU A O 1
ATOM 801 N N . TYR A 1 119 ? 41.39010 7.00729 38.63948 1.000 48.16777 119 TYR A N 1
ATOM 802 C CA . TYR A 1 119 ? 41.61492 5.72990 39.30828 1.000 50.68526 119 TYR A CA 1
ATOM 803 C C . TYR A 1 119 ? 40.92238 5.68829 40.66482 1.000 52.98878 119 TYR A C 1
ATOM 804 O O . TYR A 1 119 ? 40.36917 4.65485 41.05829 1.000 61.11753 119 TYR A O 1
ATOM 813 N N . LEU A 1 120 ? 40.92484 6.80999 41.38630 1.000 50.06570 120 LEU A N 1
ATOM 814 C CA . LEU A 1 120 ? 40.40026 6.81657 42.74648 1.000 54.32800 120 LEU A CA 1
ATOM 815 C C . LEU A 1 120 ? 38.88381 6.96511 42.77555 1.000 50.15979 120 LEU A C 1
ATOM 816 O O . LEU A 1 120 ? 38.20720 6.26455 43.53697 1.000 47.57350 120 LEU A O 1
ATOM 821 N N . ILE A 1 121 ? 38.33019 7.86763 41.96196 1.000 46.83415 121 ILE A N 1
ATOM 822 C CA . ILE A 1 121 ? 36.89419 8.12087 42.03216 1.000 47.91296 121 ILE A CA 1
ATOM 823 C C . ILE A 1 121 ? 36.10278 6.95688 41.44692 1.000 54.93886 121 ILE A C 1
ATOM 824 O O . ILE A 1 121 ? 34.96594 6.70123 41.86365 1.000 46.63828 121 ILE A O 1
ATOM 829 N N . THR A 1 122 ? 36.68043 6.22592 40.48997 1.000 47.57924 122 THR A N 1
ATOM 830 C CA . THR A 1 122 ? 35.98187 5.07504 39.92652 1.000 53.92490 122 THR A CA 1
ATOM 831 C C . THR A 1 122 ? 35.91124 3.92985 40.92822 1.000 51.16255 122 THR A C 1
ATOM 832 O O . THR A 1 122 ? 34.89870 3.22408 41.00383 1.000 58.19280 122 THR A O 1
ATOM 836 N N . ASN A 1 123 ? 36.97490 3.73298 41.70854 1.000 49.04688 123 ASN A N 1
ATOM 837 C CA . ASN A 1 123 ? 37.00120 2.63259 42.66514 1.000 53.68464 123 ASN A CA 1
ATOM 838 C C . ASN A 1 123 ? 36.26726 2.98070 43.95490 1.000 51.22344 123 ASN A C 1
ATOM 839 O O . ASN A 1 123 ? 35.61064 2.11750 44.54760 1.000 51.28741 123 ASN A O 1
ATOM 844 N N . TYR A 1 124 ? 36.35960 4.23229 44.40289 1.000 47.67806 124 TYR A N 1
ATOM 845 C CA . TYR A 1 124 ? 35.77557 4.61815 45.68147 1.000 51.64300 124 TYR A CA 1
ATOM 846 C C . TYR A 1 124 ? 34.33400 5.09383 45.56163 1.000 52.79907 124 TYR A C 1
ATOM 847 O O . TYR A 1 124 ? 33.55663 4.93025 46.50916 1.000 56.09443 124 TYR A O 1
ATOM 856 N N . LEU A 1 125 ? 33.95345 5.67647 44.42492 1.000 55.97334 125 LEU A N 1
ATOM 857 C CA . LEU A 1 125 ? 32.58874 6.14000 44.18312 1.000 52.55981 125 LEU A CA 1
ATOM 858 C C . LEU A 1 125 ? 32.07648 5.50725 42.89263 1.000 50.37346 125 LEU A C 1
ATOM 859 O O . LEU A 1 125 ? 31.84280 6.20306 41.89510 1.000 48.53261 125 LEU A O 1
ATOM 864 N N . PRO A 1 126 ? 31.87084 4.18466 42.88424 1.000 48.12183 126 PRO A N 1
ATOM 865 C CA . PRO A 1 126 ? 31.60654 3.49490 41.61284 1.000 47.47140 126 PRO A CA 1
ATOM 866 C C . PRO A 1 126 ? 30.19706 3.67038 41.07590 1.000 52.58984 126 PRO A C 1
ATOM 867 O O . PRO A 1 126 ? 29.99125 3.46753 39.87196 1.000 61.57276 126 PRO A O 1
ATOM 871 N N . SER A 1 127 ? 29.22285 4.02523 41.90918 1.000 47.44816 127 SER A N 1
ATOM 872 C CA . SER A 1 127 ? 27.83555 4.09747 41.47716 1.000 55.59802 127 SER A CA 1
ATOM 873 C C . SER A 1 127 ? 27.22883 5.43180 41.88889 1.000 53.74076 127 SER A C 1
ATOM 874 O O . SER A 1 127 ? 27.80099 6.18835 42.67861 1.000 53.96085 127 SER A O 1
ATOM 877 N N . VAL A 1 128 ? 26.05030 5.71780 41.33317 1.000 56.32568 128 VAL A N 1
ATOM 878 C CA . VAL A 1 128 ? 25.29203 6.91123 41.67628 1.000 57.85014 128 VAL A CA 1
ATOM 879 C C . VAL A 1 128 ? 23.86503 6.50324 42.01246 1.000 58.91350 128 VAL A C 1
ATOM 880 O O . VAL A 1 128 ? 23.39332 5.42731 41.63771 1.000 61.72393 128 VAL A O 1
ATOM 884 N N . SER A 1 129 ? 23.17549 7.38803 42.72873 1.000 51.03737 129 SER A N 1
ATOM 885 C CA . SER A 1 129 ? 21.78603 7.17475 43.10820 1.000 66.86762 129 SER A CA 1
ATOM 886 C C . SER A 1 129 ? 20.99377 8.44197 42.83628 1.000 58.20425 129 SER A C 1
ATOM 887 O O . SER A 1 129 ? 21.40001 9.53482 43.24556 1.000 68.27745 129 SER A O 1
ATOM 890 N N . LEU A 1 130 ? 19.86709 8.28945 42.14923 1.000 56.71024 130 LEU A N 1
ATOM 891 C CA . LEU A 1 130 ? 18.98343 9.40419 41.84531 1.000 64.51897 130 LEU A CA 1
ATOM 892 C C . LEU A 1 130 ? 17.98994 9.59818 42.98250 1.000 66.46468 130 LEU A C 1
ATOM 893 O O . LEU A 1 130 ? 17.35511 8.63884 43.43275 1.000 65.70800 130 LEU A O 1
ATOM 898 N N . ALA A 1 131 ? 17.86161 10.83699 43.44446 1.000 57.86723 131 ALA A N 1
ATOM 899 C CA . ALA A 1 131 ? 16.91232 11.18628 44.49025 1.000 64.74701 131 ALA A CA 1
ATOM 900 C C . ALA A 1 131 ? 15.68989 11.84163 43.86370 1.000 68.03028 131 ALA A C 1
ATOM 901 O O . ALA A 1 131 ? 15.82183 12.71883 43.00361 1.000 70.83855 131 ALA A O 1
ATOM 903 N N . THR A 1 132 ? 14.50760 11.40809 44.28852 1.000 76.77116 132 THR A N 1
ATOM 904 C CA . THR A 1 132 ? 13.24994 11.96286 43.81766 1.000 82.51520 132 THR A CA 1
ATOM 905 C C . THR A 1 132 ? 12.47463 12.52660 44.99891 1.000 85.63868 132 THR A C 1
ATOM 906 O O . THR A 1 132 ? 12.71023 12.15950 46.15330 1.000 83.98256 132 THR A O 1
ATOM 910 N N . LYS A 1 133 ? 11.54553 13.43036 44.70412 1.000 95.86336 133 LYS A N 1
ATOM 911 C CA . LYS A 1 133 ? 10.65941 13.89942 45.75332 1.000 95.89602 133 LYS A CA 1
ATOM 912 C C . LYS A 1 133 ? 9.68475 12.79235 46.13921 1.000 112.58928 133 LYS A C 1
ATOM 913 O O . LYS A 1 133 ? 9.51709 11.79746 45.42779 1.000 113.88431 133 LYS A O 1
ATOM 919 N N . ARG A 1 134 ? 9.04410 12.97244 47.28956 1.000 121.99344 134 ARG A N 1
ATOM 920 C CA . ARG A 1 134 ? 8.14672 11.95261 47.80617 1.000 129.17747 134 ARG A CA 1
ATOM 921 C C . ARG A 1 134 ? 6.97800 11.72651 46.84498 1.000 139.00612 134 ARG A C 1
ATOM 922 O O . ARG A 1 134 ? 6.63462 12.58184 46.02348 1.000 137.46771 134 ARG A O 1
ATOM 930 N N . LEU A 1 135 ? 6.36370 10.54484 46.96700 1.000 140.55239 135 LEU A N 1
ATOM 931 C CA . LEU A 1 135 ? 5.45132 10.04920 45.93694 1.000 145.53980 135 LEU A CA 1
ATOM 932 C C . LEU A 1 135 ? 4.27206 10.98910 45.70950 1.000 146.15627 135 LEU A C 1
ATOM 933 O O . LEU A 1 135 ? 3.88332 11.23880 44.56198 1.000 143.17271 135 LEU A O 1
ATOM 938 N N . GLY A 1 136 ? 3.68697 11.51114 46.78262 1.000 138.79696 136 GLY A N 1
ATOM 939 C CA . GLY A 1 136 ? 2.48376 12.31892 46.68027 1.000 121.02673 136 GLY A CA 1
ATOM 940 C C . GLY A 1 136 ? 2.62064 13.57686 45.84337 1.000 115.37348 136 GLY A C 1
ATOM 941 O O . GLY A 1 136 ? 1.62319 14.20918 45.49498 1.000 109.00914 136 GLY A O 1
ATOM 942 N N . ASP A 1 142 ? 9.63538 20.76638 33.23977 1.000 145.01537 142 ASP A N 1
ATOM 943 C CA . ASP A 1 142 ? 8.24200 20.33788 33.23164 1.000 145.38089 142 ASP A CA 1
ATOM 944 C C . ASP A 1 142 ? 7.74981 20.02378 34.64003 1.000 143.10394 142 ASP A C 1
ATOM 945 O O . ASP A 1 142 ? 6.72104 20.54035 35.07434 1.000 149.05868 142 ASP A O 1
ATOM 950 N N . ARG A 1 143 ? 8.48579 19.17323 35.35238 1.000 128.11199 143 ARG A N 1
ATOM 951 C CA . ARG A 1 143 ? 8.10490 18.77761 36.69928 1.000 122.15573 143 ARG A CA 1
ATOM 952 C C . ARG A 1 143 ? 9.33557 18.75661 37.59333 1.000 110.18617 143 ARG A C 1
ATOM 953 O O . ARG A 1 143 ? 10.47557 18.73056 37.12266 1.000 102.64101 143 ARG A O 1
ATOM 961 N N . THR A 1 144 ? 9.08297 18.76203 38.90181 1.000 112.57629 144 THR A N 1
ATOM 962 C CA . THR A 1 144 ? 10.12678 18.81770 39.91452 1.000 102.19124 144 THR A CA 1
ATOM 963 C C . THR A 1 144 ? 10.39040 17.46058 40.55876 1.000 101.26337 144 THR A C 1
ATOM 964 O O . THR A 1 144 ? 10.89408 17.40596 41.68587 1.000 88.33891 144 THR A O 1
ATOM 968 N N . LEU A 1 145 ? 10.06259 16.36545 39.86787 1.000 95.51081 145 LEU A N 1
ATOM 969 C CA . LEU A 1 145 ? 10.20539 15.04380 40.47167 1.000 83.02890 145 LEU A CA 1
ATOM 970 C C . LEU A 1 145 ? 11.66654 14.71231 40.74714 1.000 84.98372 145 LEU A C 1
ATOM 971 O O . LEU A 1 145 ? 11.98844 14.10189 41.77293 1.000 87.08101 145 LEU A O 1
ATOM 976 N N . PHE A 1 146 ? 12.56465 15.10764 39.84902 1.000 82.76196 146 PHE A N 1
ATOM 977 C CA . PHE A 1 146 ? 13.98373 14.83997 40.03273 1.000 78.08956 146 PHE A CA 1
ATOM 978 C C . PHE A 1 146 ? 14.58192 15.87262 40.97974 1.000 75.14076 146 PHE A C 1
ATOM 979 O O . PHE A 1 146 ? 14.33247 17.07413 40.83843 1.000 85.86304 146 PHE A O 1
ATOM 987 N N . ALA A 1 147 ? 15.37037 15.40216 41.94762 1.000 64.46947 147 ALA A N 1
ATOM 988 C CA . ALA A 1 147 ? 15.92566 16.25629 42.99061 1.000 58.77362 147 ALA A CA 1
ATOM 989 C C . ALA A 1 147 ? 17.43495 16.42054 42.86409 1.000 59.71466 147 ALA A C 1
ATOM 990 O O . ALA A 1 147 ? 17.92090 17.54020 42.68166 1.000 59.34023 147 ALA A O 1
ATOM 992 N N . HIS A 1 148 ? 18.19534 15.33346 42.96704 1.000 64.60555 148 HIS A N 1
ATOM 993 C CA . HIS A 1 148 ? 19.64593 15.40878 42.85864 1.000 62.51359 148 HIS A CA 1
ATOM 994 C C . HIS A 1 148 ? 20.18887 14.02832 42.51984 1.000 57.05642 148 HIS A C 1
ATOM 995 O O . HIS A 1 148 ? 19.47717 13.02311 42.58005 1.000 57.76992 148 HIS A O 1
ATOM 1002 N N . VAL A 1 149 ? 21.46911 13.99712 42.16179 1.000 61.48234 149 VAL A N 1
ATOM 1003 C CA . VAL A 1 149 ? 22.19468 12.76282 41.89202 1.000 50.90074 149 VAL A CA 1
ATOM 1004 C C . VAL A 1 149 ? 23.30658 12.64514 42.92255 1.000 58.14305 149 VAL A C 1
ATOM 1005 O O . VAL A 1 149 ? 24.08019 13.58923 43.11798 1.000 57.14870 149 VAL A O 1
ATOM 1009 N N . ALA A 1 150 ? 23.38129 11.49589 43.58398 1.000 54.34307 150 ALA A N 1
ATOM 1010 C CA . ALA A 1 150 ? 24.31810 11.28231 44.67677 1.000 59.02677 150 ALA A CA 1
ATOM 1011 C C . ALA A 1 150 ? 25.40662 10.30980 44.25000 1.000 60.41537 150 ALA A C 1
ATOM 1012 O O . ALA A 1 150 ? 25.11190 9.24560 43.69778 1.000 53.20175 150 ALA A O 1
ATOM 1014 N N . LEU A 1 151 ? 26.65915 10.68059 44.50367 1.000 59.61732 151 LEU A N 1
ATOM 1015 C CA . LEU A 1 151 ? 27.76672 9.74502 44.36087 1.000 54.77248 151 LEU A CA 1
ATOM 1016 C C . LEU A 1 151 ? 27.75764 8.77981 45.54134 1.000 61.24850 151 LEU A C 1
ATOM 1017 O O . LEU A 1 151 ? 27.82491 9.20489 46.69969 1.000 53.21882 151 LEU A O 1
ATOM 1022 N N . CYS A 1 152 ? 27.66469 7.48484 45.25250 1.000 47.76809 152 CYS A N 1
ATOM 1023 C CA . CYS A 1 152 ? 27.52616 6.46003 46.27959 1.000 50.89400 152 CYS A CA 1
ATOM 1024 C C . CYS A 1 152 ? 28.89476 5.89526 46.63206 1.000 56.73951 152 CYS A C 1
ATOM 1025 O O . CYS A 1 152 ? 29.59925 5.37200 45.76152 1.000 60.55229 152 CYS A O 1
ATOM 1028 N N . ALA A 1 153 ? 29.26297 5.99937 47.90566 1.000 50.34276 153 ALA A N 1
ATOM 1029 C CA . ALA A 1 153 ? 30.48727 5.37545 48.38398 1.000 57.31942 153 ALA A CA 1
ATOM 1030 C C . ALA A 1 153 ? 30.32991 3.86043 48.38194 1.000 63.60090 153 ALA A C 1
ATOM 1031 O O . ALA A 1 153 ? 29.31895 3.33078 48.85429 1.000 58.17111 153 ALA A O 1
ATOM 1033 N N . ILE A 1 154 ? 31.32859 3.16224 47.83574 1.000 60.03600 154 ILE A N 1
ATOM 1034 C CA . ILE A 1 154 ? 31.29110 1.70620 47.82277 1.000 62.96623 154 ILE A CA 1
ATOM 1035 C C . ILE A 1 154 ? 31.32168 1.19095 49.25613 1.000 75.19076 154 ILE A C 1
ATOM 1036 O O . ILE A 1 154 ? 32.02054 1.73507 50.12143 1.000 69.27170 154 ILE A O 1
ATOM 1041 N N . GLY A 1 155 ? 30.53922 0.14488 49.52046 1.000 84.17017 155 GLY A N 1
ATOM 1042 C CA . GLY A 1 155 ? 30.37150 -0.36047 50.86521 1.000 94.05316 155 GLY A CA 1
ATOM 1043 C C . GLY A 1 155 ? 29.33753 0.36935 51.69164 1.000 90.36099 155 GLY A C 1
ATOM 1044 O O . GLY A 1 155 ? 28.99084 -0.10537 52.78139 1.000 100.24027 155 GLY A O 1
ATOM 1045 N N . ARG A 1 156 ? 28.83902 1.51014 51.21609 1.000 77.05369 156 ARG A N 1
ATOM 1046 C CA . ARG A 1 156 ? 27.77100 2.24989 51.87374 1.000 75.69046 156 ARG A CA 1
ATOM 1047 C C . ARG A 1 156 ? 26.45910 2.13821 51.10829 1.000 75.16619 156 ARG A C 1
ATOM 1048 O O . ARG A 1 156 ? 25.45442 1.67703 51.65690 1.000 84.90449 156 ARG A O 1
ATOM 1056 N N . ARG A 1 157 ? 26.44318 2.55884 49.84573 1.000 73.56959 157 ARG A N 1
ATOM 1057 C CA . ARG A 1 157 ? 25.26370 2.47543 48.99984 1.000 75.88224 157 ARG A CA 1
ATOM 1058 C C . ARG A 1 157 ? 25.64279 1.86057 47.66242 1.000 74.39996 157 ARG A C 1
ATOM 1059 O O . ARG A 1 157 ? 26.77214 2.01057 47.18820 1.000 62.50447 157 ARG A O 1
ATOM 1067 N N . LEU A 1 158 ? 24.68481 1.16267 47.06024 1.000 69.17095 158 LEU A N 1
ATOM 1068 C CA . LEU A 1 158 ? 24.87113 0.51299 45.76830 1.000 66.12786 158 LEU A CA 1
ATOM 1069 C C . LEU A 1 158 ? 23.82924 1.06740 44.80769 1.000 71.80996 158 LEU A C 1
ATOM 1070 O O . LEU A 1 158 ? 22.63123 0.80849 44.96610 1.000 64.15129 158 LEU A O 1
ATOM 1075 N N . GLY A 1 159 ? 24.28429 1.83402 43.82133 1.000 65.45291 159 GLY A N 1
ATOM 1076 C CA . GLY A 1 159 ? 23.38847 2.40551 42.83821 1.000 61.95201 159 GLY A CA 1
ATOM 1077 C C . GLY A 1 159 ? 23.67215 1.91731 41.43407 1.000 62.64995 159 GLY A C 1
ATOM 1078 O O . GLY A 1 159 ? 24.14140 0.79153 41.24261 1.000 64.56199 159 GLY A O 1
ATOM 1079 N N . THR A 1 160 ? 23.39168 2.75678 40.44270 1.000 59.30665 160 THR A N 1
ATOM 1080 C CA . THR A 1 160 ? 23.63651 2.39723 39.05485 1.000 57.98099 160 THR A CA 1
ATOM 1081 C C . THR A 1 160 ? 25.07538 2.71739 38.67044 1.000 62.28921 160 THR A C 1
ATOM 1082 O O . THR A 1 160 ? 25.65308 3.70571 39.13196 1.000 62.43374 160 THR A O 1
ATOM 1086 N N . ILE A 1 161 ? 25.65154 1.86973 37.81716 1.000 64.36593 161 ILE A N 1
ATOM 1087 C CA . ILE A 1 161 ? 27.04886 2.01883 37.43137 1.000 55.90813 161 ILE A CA 1
ATOM 1088 C C . ILE A 1 161 ? 27.20892 3.23155 36.52457 1.000 66.81268 161 ILE A C 1
ATOM 1089 O O . ILE A 1 161 ? 26.36727 3.50054 35.65611 1.000 60.88377 161 ILE A O 1
ATOM 1094 N N . VAL A 1 162 ? 28.29266 3.98047 36.73053 1.000 55.87797 162 VAL A N 1
ATOM 1095 C CA . VAL A 1 162 ? 28.62017 5.13592 35.90966 1.000 56.63130 162 VAL A CA 1
ATOM 1096 C C . VAL A 1 162 ? 30.04981 4.99942 35.40563 1.000 48.69040 162 VAL A C 1
ATOM 1097 O O . VAL A 1 162 ? 30.81726 4.14783 35.85390 1.000 51.60751 162 VAL A O 1
ATOM 1101 N N . THR A 1 163 ? 30.39589 5.86196 34.45628 1.000 57.45614 163 THR A N 1
ATOM 1102 C CA . THR A 1 163 ? 31.76027 6.00770 33.97599 1.000 47.53656 163 THR A CA 1
ATOM 1103 C C . THR A 1 163 ? 32.26248 7.40343 34.31241 1.000 44.13108 163 THR A C 1
ATOM 1104 O O . THR A 1 163 ? 31.50944 8.37931 34.23643 1.000 53.90376 163 THR A O 1
ATOM 1108 N N . TYR A 1 164 ? 33.53130 7.49097 34.69370 1.000 46.80684 164 TYR A N 1
ATOM 1109 C CA . TYR A 1 164 ? 34.19523 8.76141 34.93619 1.000 54.36373 164 TYR A CA 1
ATOM 1110 C C . TYR A 1 164 ? 35.26597 8.97019 33.87731 1.000 47.49874 164 TYR A C 1
ATOM 1111 O O . TYR A 1 164 ? 35.97654 8.02972 33.50849 1.000 58.23408 164 TYR A O 1
ATOM 1120 N N . ASP A 1 165 ? 35.37804 10.20156 33.38834 1.000 50.46119 165 ASP A N 1
ATOM 1121 C CA . ASP A 1 165 ? 36.39945 10.52080 32.40250 1.000 51.07321 165 ASP A CA 1
ATOM 1122 C C . ASP A 1 165 ? 36.66968 12.01589 32.42941 1.000 52.33080 165 ASP A C 1
ATOM 1123 O O . ASP A 1 165 ? 35.87100 12.80407 32.94312 1.000 45.60084 165 ASP A O 1
ATOM 1128 N N . THR A 1 166 ? 37.81524 12.39154 31.86871 1.000 50.69390 166 THR A N 1
ATOM 1129 C CA . THR A 1 166 ? 38.20421 13.78840 31.75451 1.000 61.45929 166 THR A CA 1
ATOM 1130 C C . THR A 1 166 ? 37.65003 14.45041 30.50184 1.000 52.01869 166 THR A C 1
ATOM 1131 O O . THR A 1 166 ? 37.96717 15.61495 30.24415 1.000 65.13384 166 THR A O 1
ATOM 1135 N N . GLY A 1 167 ? 36.84358 13.74158 29.72232 1.000 57.23210 167 GLY A N 1
ATOM 1136 C CA . GLY A 1 167 ? 36.23891 14.31036 28.53513 1.000 51.60346 167 GLY A CA 1
ATOM 1137 C C . GLY A 1 167 ? 34.75074 14.04651 28.50277 1.000 53.75962 167 GLY A C 1
ATOM 1138 O O . GLY A 1 167 ? 34.26450 13.02800 28.99603 1.000 59.65537 167 GLY A O 1
ATOM 1139 N N . LEU A 1 168 ? 34.02031 14.99276 27.90764 1.000 48.72206 168 LEU A N 1
ATOM 1140 C CA . LEU A 1 168 ? 32.56729 14.87579 27.84059 1.000 54.25802 168 LEU A CA 1
ATOM 1141 C C . LEU A 1 168 ? 32.15321 13.73210 26.92259 1.000 60.64644 168 LEU A C 1
ATOM 1142 O O . LEU A 1 168 ? 31.39581 12.84122 27.32598 1.000 55.81719 168 LEU A O 1
ATOM 1147 N N . ASP A 1 169 ? 32.64466 13.74237 25.68085 1.000 55.58575 169 ASP A N 1
ATOM 1148 C CA . ASP A 1 169 ? 32.35839 12.65118 24.75508 1.000 59.85138 169 ASP A CA 1
ATOM 1149 C C . ASP A 1 169 ? 32.89367 11.32630 25.28047 1.000 61.05895 169 ASP A C 1
ATOM 1150 O O . ASP A 1 169 ? 32.26700 10.27624 25.09482 1.000 53.77027 169 ASP A O 1
ATOM 1155 N N . ALA A 1 170 ? 34.05508 11.35595 25.93887 1.000 58.53057 170 ALA A N 1
ATOM 1156 C CA . ALA A 1 170 ? 34.65513 10.12361 26.43626 1.000 64.05981 170 ALA A CA 1
ATOM 1157 C C . ALA A 1 170 ? 33.80122 9.47973 27.51929 1.000 54.85256 170 ALA A C 1
ATOM 1158 O O . ALA A 1 170 ? 33.76379 8.24918 27.62919 1.000 57.50640 170 ALA A O 1
ATOM 1160 N N . ALA A 1 171 ? 33.10846 10.28819 28.32501 1.000 62.28888 171 ALA A N 1
ATOM 1161 C CA . ALA A 1 171 ? 32.26561 9.73137 29.37708 1.000 48.56099 171 ALA A CA 1
ATOM 1162 C C . ALA A 1 171 ? 31.04242 9.02574 28.80537 1.000 53.30017 171 ALA A C 1
ATOM 1163 O O . ALA A 1 171 ? 30.55377 8.05807 29.39904 1.000 52.39474 171 ALA A O 1
ATOM 1165 N N . ILE A 1 172 ? 30.54391 9.48405 27.65966 1.000 56.56723 172 ILE A N 1
ATOM 1166 C CA . ILE A 1 172 ? 29.35010 8.89620 27.06287 1.000 60.09946 172 ILE A CA 1
ATOM 1167 C C . ILE A 1 172 ? 29.68757 7.70200 26.16792 1.000 58.46418 172 ILE A C 1
ATOM 1168 O O . ILE A 1 172 ? 28.87300 6.78176 26.03393 1.000 60.27935 172 ILE A O 1
ATOM 1173 N N . ALA A 1 173 ? 30.88827 7.68073 25.58996 1.000 56.02681 173 ALA A N 1
ATOM 1174 C CA . ALA A 1 173 ? 31.24731 6.66957 24.59614 1.000 64.73790 173 ALA A CA 1
ATOM 1175 C C . ALA A 1 173 ? 31.04373 5.22072 25.03812 1.000 61.52425 173 ALA A C 1
ATOM 1176 O O . ALA A 1 173 ? 30.52481 4.43354 24.22871 1.000 61.92650 173 ALA A O 1
ATOM 1178 N N . PRO A 1 174 ? 31.41961 4.79219 26.25042 1.000 70.58591 174 PRO A N 1
ATOM 1179 C CA . PRO A 1 174 ? 31.27600 3.36489 26.59369 1.000 70.51286 174 PRO A CA 1
ATOM 1180 C C . PRO A 1 174 ? 29.83802 2.86397 26.62985 1.000 69.91506 174 PRO A C 1
ATOM 1181 O O . PRO A 1 174 ? 29.63565 1.64518 26.70785 1.000 68.07656 174 PRO A O 1
ATOM 1185 N N . PHE A 1 175 ? 28.83949 3.74694 26.57730 1.000 62.73269 175 PHE A N 1
ATOM 1186 C CA . PHE A 1 175 ? 27.43797 3.32743 26.62220 1.000 76.24691 175 PHE A CA 1
ATOM 1187 C C . PHE A 1 175 ? 26.93828 3.12852 25.19395 1.000 69.43240 175 PHE A C 1
ATOM 1188 O O . PHE A 1 175 ? 26.23627 3.96185 24.61691 1.000 77.97109 175 PHE A O 1
ATOM 1196 N N . ARG A 1 176 ? 27.31260 1.98307 24.61889 1.000 78.03191 176 ARG A N 1
ATOM 1197 C CA . ARG A 1 176 ? 26.92677 1.67022 23.24780 1.000 87.21609 176 ARG A CA 1
ATOM 1198 C C . ARG A 1 176 ? 25.43901 1.37222 23.11162 1.000 84.94778 176 ARG A C 1
ATOM 1199 O O . ARG A 1 176 ? 24.90234 1.46327 22.00231 1.000 100.83432 176 ARG A O 1
ATOM 1207 N N . HIS A 1 177 ? 24.76225 1.01799 24.20689 1.000 101.35999 177 HIS A N 1
ATOM 1208 C CA . HIS A 1 177 ? 23.34744 0.67243 24.12876 1.000 103.09669 177 HIS A CA 1
ATOM 1209 C C . HIS A 1 177 ? 22.45693 1.89397 23.94701 1.000 102.34976 177 HIS A C 1
ATOM 1210 O O . HIS A 1 177 ? 21.29940 1.74408 23.54124 1.000 102.53900 177 HIS A O 1
ATOM 1217 N N . LEU A 1 178 ? 22.96427 3.08901 24.24043 1.000 76.82647 178 LEU A N 1
ATOM 1218 C CA . LEU A 1 178 ? 22.17479 4.30140 24.07601 1.000 82.78098 178 LEU A CA 1
ATOM 1219 C C . LEU A 1 178 ? 21.81654 4.51382 22.61013 1.000 91.42475 178 LEU A C 1
ATOM 1220 O O . LEU A 1 178 ? 22.64391 4.31739 21.71566 1.000 91.23706 178 LEU A O 1
ATOM 1225 N N . SER A 1 179 ? 20.56958 4.90884 22.36618 1.000 84.95224 179 SER A N 1
ATOM 1226 C CA . SER A 1 179 ? 20.14913 5.22374 21.01257 1.000 84.64393 179 SER A CA 1
ATOM 1227 C C . SER A 1 179 ? 20.88746 6.46481 20.51289 1.000 83.48029 179 SER A C 1
ATOM 1228 O O . SER A 1 179 ? 21.18712 7.37413 21.29216 1.000 77.32229 179 SER A O 1
ATOM 1231 N N . PRO A 1 180 ? 21.20640 6.51945 19.21705 1.000 85.42285 180 PRO A N 1
ATOM 1232 C CA . PRO A 1 180 ? 21.94261 7.68434 18.69851 1.000 81.44316 180 PRO A CA 1
ATOM 1233 C C . PRO A 1 180 ? 21.20675 8.99859 18.88571 1.000 75.99317 180 PRO A C 1
ATOM 1234 O O . PRO A 1 180 ? 21.85203 10.04994 18.98210 1.000 67.84299 180 PRO A O 1
ATOM 1238 N N . ALA A 1 181 ? 19.87326 8.97465 18.94295 1.000 80.42551 181 ALA A N 1
ATOM 1239 C CA . ALA A 1 181 ? 19.12773 10.20518 19.18635 1.000 85.19346 181 ALA A CA 1
ATOM 1240 C C . ALA A 1 181 ? 19.31208 10.68607 20.62050 1.000 74.57547 181 ALA A C 1
ATOM 1241 O O . ALA A 1 181 ? 19.48152 11.88721 20.86198 1.000 65.94864 181 ALA A O 1
ATOM 1243 N N . SER A 1 182 ? 19.28403 9.76274 21.58484 1.000 77.00325 182 SER A N 1
ATOM 1244 C CA . SER A 1 182 ? 19.50171 10.13978 22.97781 1.000 72.78568 182 SER A CA 1
ATOM 1245 C C . SER A 1 182 ? 20.93647 10.59557 23.20706 1.000 71.25100 182 SER A C 1
ATOM 1246 O O . SER A 1 182 ? 21.18153 11.52637 23.98350 1.000 74.54857 182 SER A O 1
ATOM 1249 N N . ARG A 1 183 ? 21.89715 9.94636 22.54522 1.000 71.66432 183 ARG A N 1
ATOM 1250 C CA . ARG A 1 183 ? 23.29279 10.35632 22.66450 1.000 72.71979 183 ARG A CA 1
ATOM 1251 C C . ARG A 1 183 ? 23.49614 11.76670 22.12847 1.000 75.68521 183 ARG A C 1
ATOM 1252 O O . ARG A 1 183 ? 24.16894 12.59192 22.75675 1.000 75.31694 183 ARG A O 1
ATOM 1260 N N . GLU A 1 184 ? 22.91776 12.06067 20.96220 1.000 76.81620 184 GLU A N 1
ATOM 1261 C CA . GLU A 1 184 ? 23.07715 13.38365 20.36878 1.000 91.62438 184 GLU A CA 1
ATOM 1262 C C . GLU A 1 184 ? 22.45536 14.45676 21.25151 1.000 75.85882 184 GLU A C 1
ATOM 1263 O O . GLU A 1 184 ? 23.08729 15.47732 21.54428 1.000 74.77971 184 GLU A O 1
ATOM 1269 N N . GLY A 1 185 ? 21.21568 14.23817 21.69334 1.000 66.61343 185 GLY A N 1
ATOM 1270 C CA . GLY A 1 185 ? 20.58059 15.20029 22.57812 1.000 62.99965 185 GLY A CA 1
ATOM 1271 C C . GLY A 1 185 ? 21.34994 15.39805 23.86932 1.000 73.13382 185 GLY A C 1
ATOM 1272 O O . GLY A 1 185 ? 21.38484 16.50041 24.41964 1.000 71.23240 185 GLY A O 1
ATOM 1273 N N . ALA A 1 186 ? 21.99448 14.33707 24.35869 1.000 60.36020 186 ALA A N 1
ATOM 1274 C CA . ALA A 1 186 ? 22.74493 14.43505 25.60540 1.000 69.47168 186 ALA A CA 1
ATOM 1275 C C . ALA A 1 186 ? 23.95984 15.34305 25.45298 1.000 72.36621 186 ALA A C 1
ATOM 1276 O O . ALA A 1 186 ? 24.18502 16.23328 26.28015 1.000 70.67825 186 ALA A O 1
ATOM 1278 N N . ARG A 1 187 ? 24.75579 15.14039 24.39804 1.000 60.98381 187 ARG A N 1
ATOM 1279 C CA . ARG A 1 187 ? 25.99098 15.90807 24.27104 1.000 71.77018 187 ARG A CA 1
ATOM 1280 C C . ARG A 1 187 ? 25.73697 17.34751 23.84488 1.000 67.34446 187 ARG A C 1
ATOM 1281 O O . ARG A 1 187 ? 26.53927 18.23018 24.16852 1.000 78.73739 187 ARG A O 1
ATOM 1289 N N . ARG A 1 188 ? 24.64124 17.61158 23.13076 1.000 64.47806 188 ARG A N 1
ATOM 1290 C CA . ARG A 1 188 ? 24.30480 18.99685 22.82129 1.000 71.73453 188 ARG A CA 1
ATOM 1291 C C . ARG A 1 188 ? 23.70464 19.70469 24.02993 1.000 64.59974 188 ARG A C 1
ATOM 1292 O O . ARG A 1 188 ? 23.99323 20.88286 24.26594 1.000 60.48787 188 ARG A O 1
ATOM 1300 N N . LEU A 1 189 ? 22.87509 19.00473 24.80843 1.000 60.28516 189 LEU A N 1
ATOM 1301 C CA . LEU A 1 189 ? 22.34637 19.59236 26.03592 1.000 70.72939 189 LEU A CA 1
ATOM 1302 C C . LEU A 1 189 ? 23.44453 19.78291 27.07369 1.000 65.81867 189 LEU A C 1
ATOM 1303 O O . LEU A 1 189 ? 23.43635 20.76853 27.82040 1.000 57.75454 189 LEU A O 1
ATOM 1308 N N . ALA A 1 190 ? 24.39404 18.84687 27.14105 1.000 63.72909 190 ALA A N 1
ATOM 1309 C CA . ALA A 1 190 ? 25.47070 18.96038 28.11857 1.000 62.24167 190 ALA A CA 1
ATOM 1310 C C . ALA A 1 190 ? 26.43324 20.08232 27.75386 1.000 71.94848 190 ALA A C 1
ATOM 1311 O O . ALA A 1 190 ? 26.94078 20.78166 28.63811 1.000 63.88222 190 ALA A O 1
ATOM 1313 N N . ALA A 1 191 ? 26.69396 20.27061 26.45717 1.000 62.75709 191 ALA A N 1
ATOM 1314 C CA . ALA A 1 191 ? 27.64260 21.29556 26.03269 1.000 75.69187 191 ALA A CA 1
ATOM 1315 C C . ALA A 1 191 ? 27.14589 22.69173 26.38462 1.000 67.67601 191 ALA A C 1
ATOM 1316 O O . ALA A 1 191 ? 27.91564 23.52783 26.87302 1.000 71.99699 191 ALA A O 1
ATOM 1318 N N . GLU A 1 192 ? 25.86040 22.96378 26.14737 1.000 63.72948 192 GLU A N 1
ATOM 1319 C CA . GLU A 1 192 ? 25.32244 24.28071 26.47045 1.000 75.57927 192 GLU A CA 1
ATOM 1320 C C . GLU A 1 192 ? 25.15150 24.46562 27.97316 1.000 61.40377 192 GLU A C 1
ATOM 1321 O O . GLU A 1 192 ? 25.23923 25.59479 28.46884 1.000 64.99382 192 GLU A O 1
ATOM 1327 N N . ALA A 1 193 ? 24.91438 23.37899 28.71310 1.000 62.92871 193 ALA A N 1
ATOM 1328 C CA . ALA A 1 193 ? 24.79655 23.49056 30.16336 1.000 66.93344 193 ALA A CA 1
ATOM 1329 C C . ALA A 1 193 ? 26.16330 23.66594 30.81149 1.000 66.22073 193 ALA A C 1
ATOM 1330 O O . ALA A 1 193 ? 26.30571 24.42274 31.77883 1.000 60.92195 193 ALA A O 1
ATOM 1332 N N . GLU A 1 194 ? 27.17935 22.97218 30.29040 1.000 68.72686 194 GLU A N 1
ATOM 1333 C CA . GLU A 1 194 ? 28.54356 23.16228 30.77230 1.000 80.98379 194 GLU A CA 1
ATOM 1334 C C . GLU A 1 194 ? 29.00538 24.59986 30.58474 1.000 73.44467 194 GLU A C 1
ATOM 1335 O O . GLU A 1 194 ? 29.82579 25.09838 31.36425 1.000 85.03935 194 GLU A O 1
ATOM 1341 N N . LEU A 1 195 ? 28.48474 25.27961 29.56301 1.000 73.57682 195 LEU A N 1
ATOM 1342 C CA . LEU A 1 195 ? 28.90493 26.64646 29.28241 1.000 72.82803 195 LEU A CA 1
ATOM 1343 C C . LEU A 1 195 ? 28.40883 27.61120 30.35181 1.000 86.32467 195 LEU A C 1
ATOM 1344 O O . LEU A 1 195 ? 29.12153 28.54930 30.72778 1.000 81.37658 195 LEU A O 1
ATOM 1349 N N . ALA A 1 196 ? 27.19098 27.39700 30.85586 1.000 92.91000 196 ALA A N 1
ATOM 1350 C CA . ALA A 1 196 ? 26.66103 28.25485 31.90911 1.000 89.21307 196 ALA A CA 1
ATOM 1351 C C . ALA A 1 196 ? 27.45034 28.12953 33.20508 1.000 92.33100 196 ALA A C 1
ATOM 1352 O O . ALA A 1 196 ? 27.41940 29.05028 34.02901 1.000 105.12353 196 ALA A O 1
ATOM 1354 N N . LEU A 1 197 ? 28.15226 27.01533 33.40393 1.000 90.26658 197 LEU A N 1
ATOM 1355 C CA . LEU A 1 197 ? 28.96945 26.78161 34.59325 1.000 90.42621 197 LEU A CA 1
ATOM 1356 C C . LEU A 1 197 ? 30.42927 27.13490 34.35150 1.000 98.52406 197 LEU A C 1
ATOM 1357 O O . LEU A 1 197 ? 31.32897 26.45768 34.85728 1.000 92.24271 197 LEU A O 1
ATOM 1362 N N . SER A 1 198 ? 30.69157 28.18661 33.57965 1.000 96.70935 198 SER A N 1
ATOM 1363 C CA . SER A 1 198 ? 32.05812 28.52214 33.19883 1.000 100.79526 198 SER A CA 1
ATOM 1364 C C . SER A 1 198 ? 32.85794 28.94568 34.42476 1.000 81.55886 198 SER A C 1
ATOM 1365 O O . SER A 1 198 ? 32.51450 29.92757 35.09110 1.000 86.78345 198 SER A O 1
ATOM 1368 N N . GLY A 1 199 ? 33.92061 28.20216 34.72266 1.000 80.64206 199 GLY A N 1
ATOM 1369 C CA . GLY A 1 199 ? 34.80224 28.56271 35.81926 1.000 90.53674 199 GLY A CA 1
ATOM 1370 C C . GLY A 1 199 ? 34.17240 28.44964 37.18803 1.000 89.51228 199 GLY A C 1
ATOM 1371 O O . GLY A 1 199 ? 34.51091 29.22927 38.08568 1.000 85.70438 199 GLY A O 1
ATOM 1372 N N . ARG A 1 200 ? 33.26305 27.49792 37.37659 1.000 73.11783 200 ARG A N 1
ATOM 1373 C CA . ARG A 1 200 ? 32.61689 27.27972 38.66287 1.000 69.45832 200 ARG A CA 1
ATOM 1374 C C . ARG A 1 200 ? 33.19440 26.03472 39.32058 1.000 75.71641 200 ARG A C 1
ATOM 1375 O O . ARG A 1 200 ? 33.22593 24.96112 38.71025 1.000 83.88724 200 ARG A O 1
ATOM 1383 N N . THR A 1 201 ? 33.65272 26.18474 40.55728 1.000 69.36410 201 THR A N 1
ATOM 1384 C CA . THR A 1 201 ? 34.12440 25.07581 41.37074 1.000 74.36629 201 THR A CA 1
ATOM 1385 C C . THR A 1 201 ? 33.17149 24.85675 42.53904 1.000 58.77390 201 THR A C 1
ATOM 1386 O O . THR A 1 201 ? 32.28544 25.66988 42.81502 1.000 66.91014 201 THR A O 1
ATOM 1390 N N . TRP A 1 202 ? 33.36161 23.73448 43.22544 1.000 55.22616 202 TRP A N 1
ATOM 1391 C CA . TRP A 1 202 ? 32.56899 23.37989 44.39335 1.000 56.21491 202 TRP A CA 1
ATOM 1392 C C . TRP A 1 202 ? 33.50175 23.18627 45.57799 1.000 60.00595 202 TRP A C 1
ATOM 1393 O O . TRP A 1 202 ? 34.53670 22.52207 45.45601 1.000 55.92788 202 TRP A O 1
ATOM 1404 N N . ALA A 1 203 ? 33.13964 23.77330 46.71659 1.000 55.27735 203 ALA A N 1
ATOM 1405 C CA . ALA A 1 203 ? 33.94978 23.71684 47.93156 1.000 55.78568 203 ALA A CA 1
ATOM 1406 C C . ALA A 1 203 ? 33.06178 23.32433 49.10353 1.000 55.65228 203 ALA A C 1
ATOM 1407 O O . ALA A 1 203 ? 32.70905 24.16606 49.94054 1.000 62.05928 203 ALA A O 1
ATOM 1409 N N . PRO A 1 204 ? 32.68527 22.04616 49.20210 1.000 55.62593 204 PRO A N 1
ATOM 1410 C CA . PRO A 1 204 ? 31.92128 21.60370 50.37883 1.000 59.48402 204 PRO A CA 1
ATOM 1411 C C . PRO A 1 204 ? 32.73655 21.59262 51.65717 1.000 66.45020 204 PRO A C 1
ATOM 1412 O O . PRO A 1 204 ? 32.15158 21.64819 52.74624 1.000 57.25381 204 PRO A O 1
ATOM 1416 N N . GLY A 1 205 ? 34.06056 21.51792 51.56268 1.000 61.62104 205 GLY A N 1
ATOM 1417 C CA . GLY A 1 205 ? 34.90769 21.41589 52.73581 1.000 61.43283 205 GLY A CA 1
ATOM 1418 C C . GLY A 1 205 ? 35.65129 20.09664 52.82324 1.000 60.30516 205 GLY A C 1
ATOM 1419 O O . GLY A 1 205 ? 35.05473 19.03255 52.62089 1.000 58.17214 205 GLY A O 1
ATOM 1420 N N . VAL A 1 206 ? 36.95251 20.14989 53.12281 1.000 63.74277 206 VAL A N 1
ATOM 1421 C CA . VAL A 1 206 ? 37.74675 18.92600 53.21886 1.000 62.46032 206 VAL A CA 1
ATOM 1422 C C . VAL A 1 206 ? 37.25972 18.06784 54.37969 1.000 65.12560 206 VAL A C 1
ATOM 1423 O O . VAL A 1 206 ? 37.06566 16.85442 54.23882 1.000 60.40834 206 VAL A O 1
ATOM 1427 N N . GLU A 1 207 ? 37.03685 18.68877 55.54186 1.000 60.49121 207 GLU A N 1
ATOM 1428 C CA . GLU A 1 207 ? 36.54408 17.93669 56.69229 1.000 69.85487 207 GLU A CA 1
ATOM 1429 C C . GLU A 1 207 ? 35.11347 17.45834 56.47997 1.000 59.97427 207 GLU A C 1
ATOM 1430 O O . GLU A 1 207 ? 34.74618 16.37772 56.95539 1.000 61.82731 207 GLU A O 1
ATOM 1436 N N . ALA A 1 208 ? 34.29548 18.24661 55.77902 1.000 59.03453 208 ALA A N 1
ATOM 1437 C CA . ALA A 1 208 ? 32.93745 17.81586 55.46677 1.000 58.22229 208 ALA A CA 1
ATOM 1438 C C . ALA A 1 208 ? 32.94456 16.54352 54.63216 1.000 66.11784 208 ALA A C 1
ATOM 1439 O O . ALA A 1 208 ? 32.16867 15.61536 54.89005 1.000 70.34114 208 ALA A O 1
ATOM 1441 N N . LEU A 1 209 ? 33.82309 16.48173 53.62985 1.000 58.23352 209 LEU A N 1
ATOM 1442 C CA . LEU A 1 209 ? 33.89202 15.30716 52.76923 1.000 67.77364 209 LEU A CA 1
ATOM 1443 C C . LEU A 1 209 ? 34.51445 14.12523 53.50147 1.000 65.60604 209 LEU A C 1
ATOM 1444 O O . LEU A 1 209 ? 34.11283 12.97500 53.28847 1.000 59.10363 209 LEU A O 1
ATOM 1449 N N . THR A 1 210 ? 35.49549 14.39011 54.36967 1.000 60.03445 210 THR A N 1
ATOM 1450 C CA . THR A 1 210 ? 36.14022 13.31308 55.11532 1.000 61.06988 210 THR A CA 1
ATOM 1451 C C . THR A 1 210 ? 35.15697 12.63195 56.05945 1.000 64.70145 210 THR A C 1
ATOM 1452 O O . THR A 1 210 ? 35.14575 11.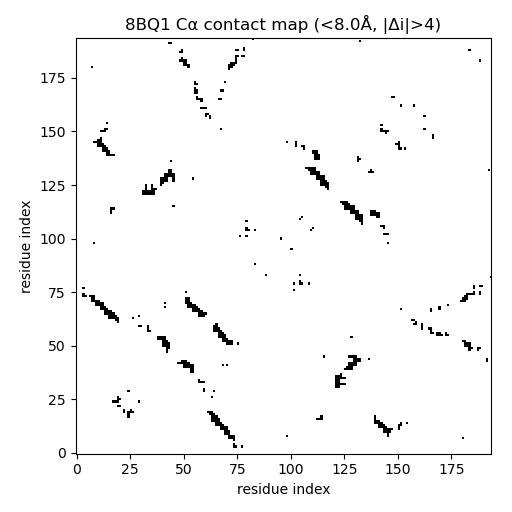40039 56.17510 1.000 70.10693 210 THR A O 1
ATOM 1456 N N . HIS A 1 211 ? 34.31696 13.41921 56.73658 1.000 60.47910 211 HIS A N 1
ATOM 1457 C CA . HIS A 1 211 ? 33.33864 12.84790 57.65660 1.000 68.89703 211 HIS A CA 1
ATOM 1458 C C . HIS A 1 211 ? 32.35074 11.94661 56.92662 1.000 60.05371 211 HIS A C 1
ATOM 1459 O O . HIS A 1 211 ? 32.01826 10.85694 57.40809 1.000 64.18579 211 HIS A O 1
ATOM 1466 N N . THR A 1 212 ? 31.87149 12.38463 55.76126 1.000 68.71205 212 THR A N 1
ATOM 1467 C CA . THR A 1 212 ? 30.92481 11.57846 54.99789 1.000 69.26473 212 THR A CA 1
ATOM 1468 C C . THR A 1 212 ? 31.56909 10.30180 54.47268 1.000 68.32526 212 THR A C 1
ATOM 1469 O O . THR A 1 212 ? 30.97014 9.22324 54.54470 1.000 77.68770 212 THR A O 1
ATOM 1473 N N . LEU A 1 213 ? 32.78841 10.40021 53.94585 1.000 68.80007 213 LEU A N 1
ATOM 1474 C CA . LEU A 1 213 ? 33.40700 9.25911 53.27989 1.000 66.52483 213 LEU A CA 1
ATOM 1475 C C . LEU A 1 213 ? 34.06960 8.31450 54.27750 1.000 89.45666 213 LEU A C 1
ATOM 1476 O O . LEU A 1 213 ? 33.66954 7.15339 54.41135 1.000 96.37510 213 LEU A O 1
ATOM 1481 N N . LEU A 1 214 ? 35.08301 8.79747 54.98656 1.000 93.90399 214 LEU A N 1
ATOM 1482 C CA . LEU A 1 214 ? 35.91847 7.93496 55.81625 1.000 85.19800 214 LEU A CA 1
ATOM 1483 C C . LEU A 1 214 ? 35.27398 7.65035 57.17013 1.000 83.48993 214 LEU A C 1
ATOM 1484 O O . LEU A 1 214 ? 34.43398 8.41456 57.64354 1.000 88.07068 214 LEU A O 1
#

B-factor: mean 76.14, std 24.81, range [38.95, 190.21]

Secondary structure (DSSP, 8-state):
-PPPPSS---EEEEEES-------S-HHHHHHTSS-SSPPEEEETTEEEEEEEEEEEEE--SS--EEEEEE--HHHHHHHHHHHHTS-----SSPP-HHHHHHHHHHHHS-EEEEEE--------EEEEEEEPTTT---EEEEEESSHHHHHTT-TTS-HHHHHHHHHHHHHHHHHTTT------HHHHHHHH-